Protein AF-A0A2I0X4T3-F1 (afdb_monomer)

Organism: NCBI:txid906689

Foldseek 3Di:
DLLVLLVVLVVVLVVDDFDDLLNAEEEAEAPPQCSVVVVVVSCVSAVLDDDAAQPHDDDDSPSSSHHYYYYPFFPCVVVVDDPPHHHYDYGDDDLVSSLVSVQVCLLVLLVVCVVPVPPPPDCVPPCVGPPNVPSNVVQNVQQVVLVVVCVVDVDDDPVPPPDPQPPNSGGHHSVNVCPDPSCVVRRVVSNVSRPD

Sequence (196 aa):
MVRKWAKSSAEKKKKADKLTLKDFLFFLHVPRIGGRTFYSCFLYANTDECPRSYDKLRFDPRETNCRLLATHDDYSLMSKLPKDKTSMITILRNPIDRVFSTYEFSVEVAARFLVHPNLTSAKQMSIHIWPWKYFVPWMREDLFARRDARKHTEVRSIKGKQNPYDMREFVMPLNTFVDDPMAHEIIHNGATFQVC

Solvent-accessible surface area (backbone atoms only — not comparable to full-atom values): 11380 Å² total; per-residue (Å²): 109,68,69,59,51,38,52,55,47,58,58,49,65,76,58,86,66,79,59,52,74,58,65,29,40,38,38,37,31,55,84,66,55,54,51,71,61,55,50,53,56,48,41,76,64,42,76,32,62,34,68,78,19,56,86,53,90,64,82,60,55,82,4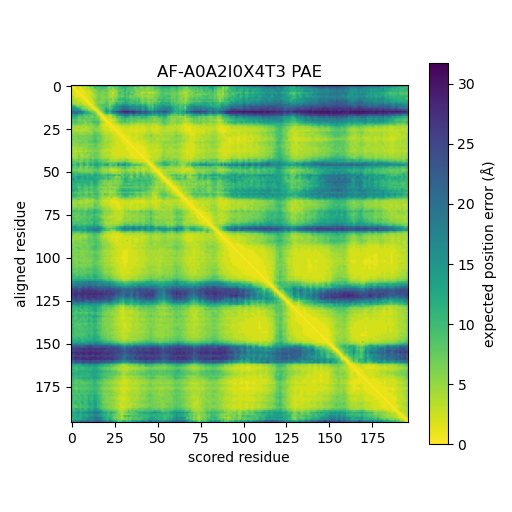8,87,58,47,33,41,38,47,29,52,59,40,48,61,58,58,78,78,44,70,90,87,53,57,44,73,47,68,67,83,60,63,67,66,62,32,50,54,51,44,51,53,47,29,51,56,62,21,51,50,42,77,80,39,77,80,67,70,85,87,47,66,72,63,44,75,24,81,68,35,53,57,46,32,59,53,44,29,52,53,35,50,53,29,52,56,54,47,75,79,40,91,73,75,73,73,83,82,73,84,53,88,55,65,37,69,71,63,39,82,24,48,67,63,49,60,73,30,68,69,35,42,60,59,52,61,52,42,53,48,37,67,82,83

Structure (mmCIF, N/CA/C/O backbone):
data_AF-A0A2I0X4T3-F1
#
_entry.id   AF-A0A2I0X4T3-F1
#
loop_
_atom_site.group_PDB
_atom_site.id
_atom_site.type_symbol
_atom_site.label_atom_id
_atom_site.label_alt_id
_atom_site.label_comp_id
_atom_site.label_asym_id
_atom_site.label_entity_id
_atom_site.label_seq_id
_atom_site.pdbx_PDB_ins_code
_atom_site.Cartn_x
_atom_site.Cartn_y
_atom_site.Cartn_z
_atom_site.occupancy
_atom_site.B_iso_or_equiv
_atom_site.auth_seq_id
_atom_site.auth_comp_id
_atom_site.auth_asym_id
_atom_site.auth_atom_id
_atom_site.pdbx_PDB_model_num
ATOM 1 N N . MET A 1 1 ? -21.862 -3.739 13.513 1.00 61.62 1 MET A N 1
ATOM 2 C CA . MET A 1 1 ? -20.741 -3.658 14.476 1.00 61.62 1 MET A CA 1
ATOM 3 C C . MET A 1 1 ? -20.383 -2.204 14.806 1.00 61.62 1 MET A C 1
ATOM 5 O O . MET A 1 1 ? -20.653 -1.790 15.924 1.00 61.62 1 MET A O 1
ATOM 9 N N . VAL A 1 2 ? -19.935 -1.394 13.836 1.00 68.25 2 VAL A N 1
ATOM 10 C CA . VAL A 1 2 ? -19.521 0.021 14.030 1.00 68.25 2 VAL A CA 1
ATOM 11 C C . VAL A 1 2 ? -20.578 0.900 14.709 1.00 68.25 2 VAL A C 1
ATOM 13 O O . VAL A 1 2 ? -20.280 1.550 15.699 1.00 68.25 2 VAL A O 1
ATOM 16 N N . ARG A 1 3 ? -21.842 0.871 14.255 1.00 74.75 3 ARG A N 1
ATOM 17 C CA . ARG A 1 3 ? -22.929 1.651 14.888 1.00 74.75 3 ARG A CA 1
ATOM 18 C C . ARG A 1 3 ? -23.195 1.259 16.348 1.00 74.75 3 ARG A C 1
ATOM 20 O O . ARG A 1 3 ? -23.579 2.110 17.139 1.00 74.75 3 ARG A O 1
ATOM 27 N N . LYS A 1 4 ? -23.007 -0.019 16.710 1.00 75.50 4 LYS A N 1
ATOM 28 C CA . LYS A 1 4 ? -23.156 -0.487 18.101 1.00 75.50 4 LYS A CA 1
ATOM 29 C C . LYS A 1 4 ? -21.994 0.018 18.965 1.00 75.50 4 LYS A C 1
ATOM 31 O O . LYS A 1 4 ? -22.243 0.518 20.055 1.00 75.50 4 LYS A O 1
ATOM 36 N N . TRP A 1 5 ? -20.761 -0.040 18.448 1.00 78.81 5 TRP A N 1
ATOM 37 C CA . TRP A 1 5 ? -19.590 0.559 19.101 1.00 78.81 5 TRP A CA 1
ATOM 38 C C . TRP A 1 5 ? -19.754 2.073 19.285 1.00 78.81 5 TRP A C 1
ATOM 40 O O . TRP A 1 5 ? -19.585 2.561 20.394 1.00 78.81 5 TRP A O 1
ATOM 50 N N . ALA A 1 6 ? -20.166 2.803 18.243 1.00 76.06 6 ALA A N 1
ATOM 51 C CA . ALA A 1 6 ? -20.356 4.253 18.300 1.00 76.06 6 ALA A CA 1
ATOM 52 C C . ALA A 1 6 ? -21.385 4.665 19.368 1.00 76.06 6 ALA A C 1
ATOM 54 O O . ALA A 1 6 ? -21.129 5.577 20.150 1.00 76.06 6 ALA A O 1
ATOM 55 N N . LYS A 1 7 ? -22.512 3.941 19.467 1.00 77.56 7 LYS A N 1
ATOM 56 C CA . LYS A 1 7 ? -23.516 4.155 20.524 1.00 77.56 7 LYS A CA 1
ATOM 57 C C . LYS A 1 7 ? -22.953 3.892 21.925 1.00 77.56 7 LYS A C 1
ATOM 59 O O . LYS A 1 7 ? -23.071 4.750 22.792 1.00 77.56 7 LYS A O 1
ATOM 64 N N . SER A 1 8 ? -22.284 2.754 22.127 1.00 75.25 8 SER A N 1
ATOM 65 C CA . SER A 1 8 ? -21.674 2.405 23.421 1.00 75.25 8 SER A CA 1
ATOM 66 C C . SER A 1 8 ? -20.574 3.394 23.833 1.00 75.25 8 SER A C 1
ATOM 68 O O . SER A 1 8 ? -20.488 3.792 24.993 1.00 75.25 8 SER A O 1
ATOM 70 N N . SER A 1 9 ? -19.770 3.852 22.872 1.00 70.94 9 SER A N 1
ATOM 71 C CA . SER A 1 9 ? -18.775 4.905 23.065 1.00 70.94 9 SER A CA 1
ATOM 72 C C . SER A 1 9 ? -19.444 6.209 23.519 1.00 70.94 9 SER A C 1
ATOM 74 O O . SER A 1 9 ? -19.081 6.766 24.561 1.00 70.94 9 SER A O 1
ATOM 76 N N . ALA A 1 10 ? -20.484 6.668 22.818 1.00 71.44 10 ALA A N 1
ATOM 77 C CA . ALA A 1 10 ? -21.220 7.880 23.184 1.00 71.44 10 ALA A CA 1
ATOM 78 C C . ALA A 1 10 ? -21.831 7.807 24.599 1.00 71.44 10 ALA A C 1
ATOM 80 O O . ALA A 1 10 ? -21.786 8.788 25.341 1.00 71.44 10 ALA A O 1
ATOM 81 N N . GLU A 1 11 ? -22.338 6.644 25.014 1.00 70.50 11 GLU A N 1
ATOM 82 C CA . GLU A 1 11 ? -22.861 6.417 26.369 1.00 70.50 11 GLU A CA 1
ATOM 83 C C . GLU A 1 11 ? -21.768 6.507 27.443 1.00 70.50 11 GLU A C 1
ATOM 85 O O . GLU A 1 11 ? -21.975 7.148 28.476 1.00 70.50 11 GLU A O 1
ATOM 90 N N . LYS A 1 12 ? -20.573 5.954 27.189 1.00 67.19 12 LYS A N 1
ATOM 91 C CA . LYS A 1 12 ? -19.424 6.067 28.105 1.00 67.19 12 LYS A CA 1
ATOM 92 C C . LYS A 1 12 ? -18.895 7.495 28.236 1.00 67.19 12 LYS A C 1
ATOM 94 O O . LYS A 1 12 ? -18.422 7.859 29.303 1.00 67.19 12 LYS A O 1
ATOM 99 N N . LYS A 1 13 ? -19.029 8.336 27.201 1.00 64.56 13 LYS A N 1
ATOM 100 C CA . LYS A 1 13 ? -18.650 9.767 27.250 1.00 64.56 13 LYS A CA 1
ATOM 101 C C . LYS A 1 13 ? -19.381 10.537 28.357 1.00 64.56 13 LYS A C 1
ATOM 103 O O . LYS A 1 13 ? -18.838 11.504 28.872 1.00 64.56 13 LYS A O 1
ATOM 108 N N . LYS A 1 14 ? -20.584 10.097 28.748 1.00 58.28 14 LYS A N 1
ATOM 109 C CA . LYS A 1 14 ? -21.380 10.730 29.813 1.00 58.28 14 LYS A CA 1
ATOM 110 C C . LYS A 1 14 ? -20.907 10.384 31.232 1.00 58.28 14 LYS A C 1
ATOM 112 O O . LYS A 1 14 ? -21.270 11.091 32.164 1.00 58.28 14 LYS A O 1
ATOM 117 N N . LYS A 1 15 ? -20.116 9.319 31.407 1.00 61.22 15 LYS A N 1
ATOM 118 C CA . LYS A 1 15 ? -19.515 8.908 32.685 1.00 61.22 15 LYS A CA 1
ATOM 119 C C . LYS A 1 15 ? -18.030 9.259 32.638 1.00 61.22 15 LYS A C 1
ATOM 121 O O . LYS A 1 15 ? -17.221 8.453 32.196 1.00 61.22 15 LYS A O 1
ATOM 126 N N . ALA A 1 16 ? -17.707 10.502 32.978 1.00 57.88 16 ALA A N 1
ATOM 127 C CA . ALA A 1 16 ? -16.358 11.041 32.885 1.00 57.88 16 ALA A CA 1
ATOM 128 C C . ALA A 1 16 ? -15.382 10.274 33.793 1.00 57.88 16 ALA A C 1
ATOM 130 O O . ALA A 1 16 ? -15.363 10.486 34.997 1.00 57.88 16 ALA A O 1
ATOM 131 N N . ASP A 1 17 ? -14.574 9.411 33.184 1.00 57.88 17 ASP A N 1
ATOM 132 C CA . ASP A 1 17 ? -13.306 8.930 33.719 1.00 57.88 17 ASP A CA 1
ATOM 133 C C . ASP A 1 17 ? -12.329 8.707 32.554 1.00 57.88 17 ASP A C 1
ATOM 135 O O . ASP A 1 17 ? -12.734 8.548 31.397 1.00 57.88 17 ASP A O 1
ATOM 139 N N . LYS A 1 18 ? -11.031 8.759 32.870 1.00 65.62 18 LYS A N 1
ATOM 140 C CA . LYS A 1 18 ? -9.881 8.551 31.971 1.00 65.62 18 LYS A CA 1
ATOM 141 C C . LYS A 1 18 ? -10.141 7.447 30.932 1.00 65.62 18 LYS A C 1
ATOM 143 O O . LYS A 1 18 ? -10.526 6.338 31.301 1.00 65.62 18 LYS A O 1
ATOM 148 N N . LEU A 1 19 ? -9.869 7.721 29.649 1.00 70.56 19 LEU A N 1
ATOM 149 C CA . LEU A 1 19 ? -10.039 6.713 28.601 1.00 70.56 19 LEU A CA 1
ATOM 150 C C . LEU A 1 19 ? -9.074 5.545 28.816 1.00 70.56 19 LEU A C 1
ATOM 152 O O . LEU A 1 19 ? -7.882 5.725 29.081 1.00 70.56 19 LEU A O 1
ATOM 156 N N . THR A 1 20 ? -9.591 4.333 28.658 1.00 72.94 20 THR A N 1
ATOM 157 C CA . THR A 1 20 ? -8.801 3.101 28.663 1.00 72.94 20 THR A CA 1
ATOM 158 C C . THR A 1 20 ? -8.710 2.540 27.248 1.00 72.94 20 THR A C 1
ATOM 160 O O . THR A 1 20 ? -9.558 2.830 26.410 1.00 72.94 20 THR A O 1
ATOM 163 N N . LEU A 1 21 ? -7.740 1.660 26.970 1.00 73.50 21 LEU A N 1
ATOM 164 C CA . LEU A 1 21 ? -7.604 0.987 25.661 1.00 73.50 21 LEU A CA 1
ATOM 165 C C . LEU A 1 21 ? -8.869 0.221 25.215 1.00 73.50 21 LEU A C 1
ATOM 167 O O . LEU A 1 21 ? -9.019 -0.114 24.042 1.00 73.50 21 LEU A O 1
ATOM 171 N N . LYS A 1 22 ? -9.791 -0.046 26.144 1.00 75.00 22 LYS A N 1
ATOM 172 C CA . LYS A 1 22 ? -11.073 -0.729 25.921 1.00 75.00 22 LYS A CA 1
ATOM 173 C C . LYS A 1 22 ? -12.137 0.189 25.311 1.00 75.00 22 LYS A C 1
ATOM 175 O O . LYS A 1 22 ? -13.191 -0.281 24.889 1.00 75.00 22 LYS A O 1
ATOM 180 N N . ASP A 1 23 ? -11.883 1.493 25.298 1.00 76.62 23 ASP A N 1
ATOM 181 C CA . ASP A 1 23 ? -12.789 2.512 24.767 1.00 76.62 23 ASP A CA 1
ATOM 182 C C . ASP A 1 23 ? -12.480 2.860 23.303 1.00 76.62 23 ASP A C 1
ATOM 184 O O . ASP A 1 23 ? -13.257 3.560 22.651 1.00 76.62 23 ASP A O 1
ATOM 188 N N . PHE A 1 24 ? -11.384 2.311 22.769 1.00 81.38 24 PHE A N 1
ATOM 189 C CA . PHE A 1 24 ? -10.894 2.563 21.421 1.00 81.38 24 PHE A CA 1
ATOM 190 C C . PHE A 1 24 ? -11.413 1.549 20.407 1.00 81.38 24 PHE A C 1
ATOM 192 O O . PHE A 1 24 ? -11.561 0.358 20.696 1.00 81.38 24 PHE A O 1
ATOM 199 N N . LEU A 1 25 ? -11.629 2.037 19.187 1.00 86.88 25 LEU A N 1
ATOM 200 C CA . LEU A 1 25 ? -11.679 1.225 17.981 1.00 86.88 25 LEU A CA 1
ATOM 201 C C . LEU A 1 25 ? -10.358 1.383 17.232 1.00 86.88 25 LEU A C 1
ATOM 203 O O . LEU A 1 25 ? -10.048 2.463 16.726 1.00 86.88 25 LEU A O 1
ATOM 207 N N . PHE A 1 26 ? -9.610 0.289 17.144 1.00 87.00 26 PHE A N 1
ATOM 208 C CA . PHE A 1 26 ? -8.398 0.193 16.342 1.00 87.00 26 PHE A CA 1
ATOM 209 C C . PHE A 1 26 ? -8.773 -0.227 14.924 1.00 87.00 26 PHE A C 1
ATOM 211 O O . PHE A 1 26 ? -9.216 -1.352 14.697 1.00 87.00 26 PHE A O 1
ATOM 218 N N . PHE A 1 27 ? -8.610 0.679 13.968 1.00 89.44 27 PHE A N 1
ATOM 219 C CA . PHE A 1 27 ? -8.725 0.389 12.549 1.00 89.44 27 PHE A CA 1
ATOM 220 C C . PHE A 1 27 ? -7.346 0.098 11.956 1.00 89.44 27 PHE A C 1
ATOM 222 O O . PHE A 1 27 ? -6.628 1.006 11.519 1.00 89.44 27 PHE A O 1
ATOM 229 N N . LEU A 1 28 ? -6.992 -1.185 11.949 1.00 88.12 28 LEU A N 1
ATOM 230 C CA . LEU A 1 28 ? -5.773 -1.671 11.315 1.00 88.12 28 LEU A CA 1
ATOM 231 C C . LEU A 1 28 ? -6.058 -1.862 9.833 1.00 88.12 28 LEU A C 1
AT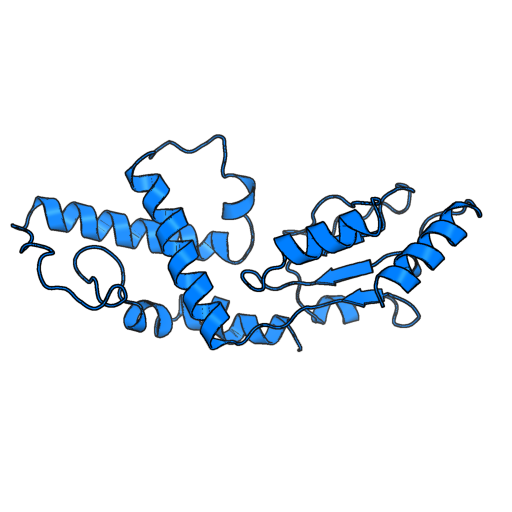OM 233 O O . LEU A 1 28 ? -7.014 -2.546 9.465 1.00 88.12 28 LEU A O 1
ATOM 237 N N . HIS A 1 29 ? -5.269 -1.238 8.969 1.00 86.81 29 HIS A N 1
ATOM 238 C CA . HIS A 1 29 ? -5.434 -1.441 7.540 1.00 86.81 29 HIS A CA 1
ATOM 239 C C . HIS A 1 29 ? -4.115 -1.425 6.796 1.00 86.81 29 HIS A C 1
ATOM 241 O O . HIS A 1 29 ? -3.360 -0.459 6.829 1.00 86.81 29 HIS A O 1
ATOM 247 N N . VAL A 1 30 ? -3.912 -2.463 5.996 1.00 87.00 30 VAL A N 1
ATOM 248 C CA . VAL A 1 30 ? -2.859 -2.463 4.990 1.00 87.00 30 VAL A CA 1
ATOM 249 C C . VAL A 1 30 ? -3.229 -1.468 3.881 1.00 87.00 30 VAL A C 1
ATOM 251 O O . VAL A 1 30 ? -4.403 -1.350 3.512 1.00 87.00 30 VAL A O 1
ATOM 254 N N . PRO A 1 31 ? -2.274 -0.717 3.316 1.00 88.19 31 PRO A N 1
ATOM 255 C CA . PRO A 1 31 ? -2.569 0.221 2.242 1.00 88.19 31 PRO A CA 1
ATOM 256 C C . PRO A 1 31 ? -3.223 -0.430 1.015 1.00 88.19 31 PRO A C 1
ATOM 258 O O . PRO A 1 31 ? -3.060 -1.611 0.728 1.00 88.19 31 PRO A O 1
ATOM 261 N N . ARG A 1 32 ? -3.976 0.387 0.266 1.00 90.56 32 ARG A N 1
ATOM 262 C CA . ARG A 1 32 ? -4.697 0.008 -0.974 1.00 90.56 32 ARG A CA 1
ATOM 263 C C . ARG A 1 32 ? -5.885 -0.945 -0.804 1.00 90.56 32 ARG A C 1
ATOM 265 O O . ARG A 1 32 ? -6.343 -1.538 -1.778 1.00 90.56 32 ARG A O 1
ATOM 272 N N . ILE A 1 33 ? -6.481 -0.987 0.383 1.00 90.25 33 ILE A N 1
ATOM 273 C CA . ILE A 1 33 ? -7.724 -1.741 0.643 1.00 90.25 33 ILE A CA 1
ATOM 274 C C . ILE A 1 33 ? -8.995 -0.873 0.696 1.00 90.25 33 ILE A C 1
ATOM 276 O O . ILE A 1 33 ? -10.046 -1.328 1.128 1.00 90.25 33 ILE A O 1
ATOM 280 N N . GLY A 1 34 ? -8.896 0.411 0.336 1.00 89.06 34 GLY A N 1
ATOM 281 C CA . GLY A 1 34 ? -9.979 1.379 0.558 1.00 89.06 34 GLY A CA 1
ATOM 282 C C . GLY A 1 34 ? -10.006 1.969 1.974 1.00 89.06 34 GLY A C 1
ATOM 283 O O . GLY A 1 34 ? -11.006 2.560 2.370 1.00 89.06 34 GLY A O 1
ATOM 284 N N . GLY A 1 35 ? -8.905 1.855 2.730 1.00 89.06 35 GLY A N 1
ATOM 285 C CA . GLY A 1 35 ? -8.833 2.286 4.130 1.00 89.06 35 GLY A CA 1
ATOM 286 C C . GLY A 1 35 ? -9.292 3.726 4.376 1.00 89.06 35 GLY A C 1
ATOM 287 O O . GLY A 1 35 ? -10.065 3.967 5.293 1.00 89.06 35 GLY A O 1
ATOM 288 N N . ARG A 1 36 ? -8.933 4.675 3.501 1.00 87.25 36 ARG A N 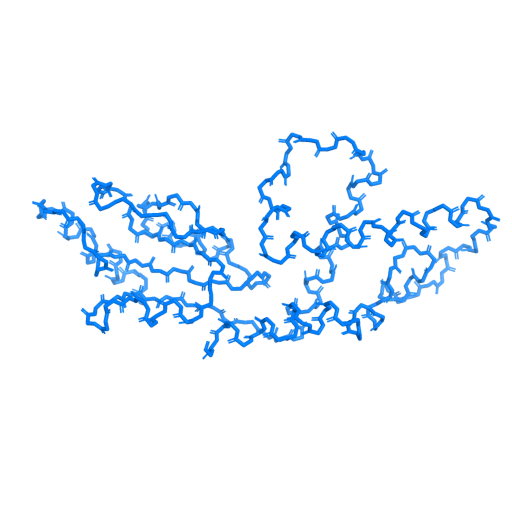1
ATOM 289 C CA . ARG A 1 36 ? -9.418 6.066 3.597 1.00 87.25 36 ARG A CA 1
ATOM 290 C C . ARG A 1 36 ? -10.944 6.175 3.518 1.00 87.25 36 ARG A C 1
ATOM 292 O O . ARG A 1 36 ? -11.527 6.905 4.306 1.00 87.25 36 ARG A O 1
ATOM 299 N N . THR A 1 37 ? -11.579 5.439 2.608 1.00 90.19 37 THR A N 1
ATOM 300 C CA . THR A 1 37 ? -13.038 5.448 2.437 1.00 90.19 37 THR A CA 1
ATOM 301 C C . THR A 1 37 ? -13.731 4.900 3.678 1.00 90.19 37 THR A C 1
ATOM 303 O O . THR A 1 37 ? -14.625 5.541 4.223 1.00 90.19 37 THR A O 1
ATOM 306 N N . PHE A 1 38 ? -13.279 3.748 4.176 1.00 89.69 38 PHE A N 1
ATOM 307 C CA . PHE A 1 38 ? -13.843 3.158 5.389 1.00 89.69 38 PHE A CA 1
ATOM 308 C C . PHE A 1 38 ? -13.603 4.016 6.626 1.00 89.69 38 PHE A C 1
ATOM 310 O O . PHE A 1 38 ? -14.508 4.170 7.443 1.00 89.69 38 PHE A O 1
ATOM 317 N N . TYR A 1 39 ? -12.427 4.633 6.729 1.00 88.75 39 TYR A N 1
ATOM 318 C CA . TYR A 1 39 ? -12.129 5.585 7.785 1.00 88.75 39 TYR A CA 1
ATOM 319 C C . TYR A 1 39 ? -13.113 6.759 7.781 1.00 88.75 39 TYR A C 1
ATOM 321 O O . TYR A 1 39 ? -13.700 7.063 8.815 1.00 88.75 39 TYR A O 1
ATOM 329 N N . SER A 1 40 ? -13.396 7.350 6.614 1.00 88.75 40 SER A N 1
ATOM 330 C CA . SER A 1 40 ? -14.433 8.380 6.479 1.00 88.75 40 SER A CA 1
ATOM 331 C C . SER A 1 40 ? -15.824 7.878 6.884 1.00 88.75 40 SER A C 1
ATOM 333 O O . SER A 1 40 ? -16.567 8.607 7.538 1.00 88.75 40 SER A O 1
ATOM 335 N N . CYS A 1 41 ? -16.185 6.630 6.568 1.00 88.50 41 CYS A N 1
ATOM 336 C CA . CYS A 1 41 ? -17.444 6.041 7.034 1.00 88.50 41 CYS A CA 1
ATOM 337 C C . CYS A 1 41 ? -17.491 5.869 8.561 1.00 88.50 41 CYS A C 1
ATOM 339 O O . CYS A 1 41 ? -18.553 6.041 9.163 1.00 88.50 41 CYS A O 1
ATOM 341 N N . PHE A 1 42 ? -16.369 5.532 9.201 1.00 87.31 42 PHE A N 1
ATOM 342 C CA . PHE A 1 42 ? -16.285 5.465 10.661 1.00 87.31 42 PHE A CA 1
ATOM 343 C C . PHE A 1 42 ? -16.423 6.850 11.284 1.00 87.31 42 PHE A C 1
ATOM 345 O O . PHE A 1 42 ? -17.186 6.987 12.237 1.00 87.31 42 PHE A O 1
ATOM 352 N N . LEU A 1 43 ? -15.786 7.867 10.696 1.00 84.81 43 LEU A N 1
ATOM 353 C CA . LEU A 1 43 ? -15.915 9.259 11.130 1.00 84.81 43 LEU A CA 1
ATOM 354 C C . LEU A 1 43 ? -17.346 9.792 11.003 1.00 84.81 43 LEU A C 1
ATOM 356 O O . LEU A 1 43 ? -17.826 10.506 11.878 1.00 84.81 43 LEU A O 1
ATOM 360 N N . TYR A 1 44 ? -18.068 9.386 9.957 1.00 83.31 44 TYR A N 1
ATOM 361 C CA . TYR A 1 44 ? -19.490 9.708 9.822 1.00 83.31 44 TYR A CA 1
ATOM 362 C C . TYR A 1 44 ? -20.342 9.088 10.943 1.00 83.31 44 TYR A C 1
ATOM 364 O O . TYR A 1 44 ? -21.350 9.656 11.355 1.00 83.31 44 TYR A O 1
ATOM 372 N N . ALA A 1 45 ? -19.951 7.915 11.449 1.00 80.19 45 ALA A N 1
ATOM 373 C CA . ALA A 1 45 ? -20.647 7.255 12.550 1.00 80.19 45 ALA A CA 1
ATOM 374 C C . ALA A 1 45 ? -20.210 7.758 13.940 1.00 80.19 45 ALA A C 1
ATOM 376 O O . ALA A 1 45 ? -20.979 7.615 14.892 1.00 80.19 45 ALA A O 1
ATOM 377 N N . ASN A 1 46 ? -18.991 8.288 14.073 1.00 74.00 46 ASN A N 1
ATOM 378 C CA . ASN A 1 46 ? -18.424 8.832 15.304 1.00 74.00 46 ASN A CA 1
ATOM 379 C C . ASN A 1 46 ? -17.295 9.828 14.980 1.00 74.00 46 ASN A C 1
ATOM 381 O O . ASN A 1 46 ? -16.324 9.454 14.333 1.00 74.00 46 ASN A O 1
ATOM 385 N N . THR A 1 47 ? -17.378 11.057 15.487 1.00 73.19 47 THR A N 1
ATOM 386 C CA . THR A 1 47 ? -16.425 12.141 15.199 1.00 73.19 47 THR A CA 1
ATOM 387 C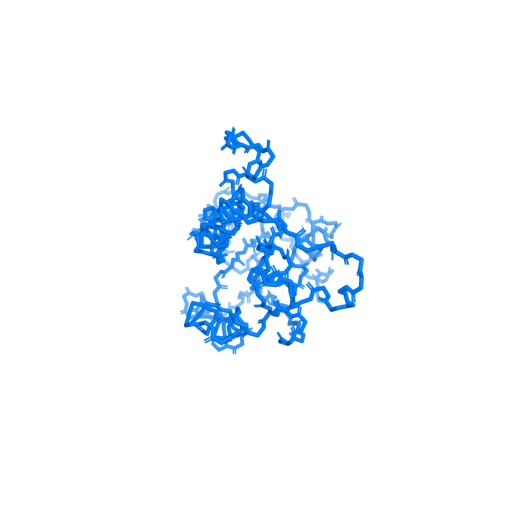 C . THR A 1 47 ? -15.159 12.138 16.064 1.00 73.19 47 THR A C 1
ATOM 389 O O . THR A 1 47 ? -14.332 13.029 15.902 1.00 73.19 47 THR A O 1
ATOM 392 N N . ASP A 1 48 ? -14.999 11.192 16.996 1.00 80.81 48 ASP A N 1
ATOM 393 C CA . ASP A 1 48 ? -13.857 11.135 17.925 1.00 80.81 48 ASP A CA 1
ATOM 394 C C . ASP A 1 48 ? -12.556 10.620 17.231 1.00 80.81 48 ASP A C 1
ATOM 396 O O . ASP A 1 48 ? -12.053 9.529 17.540 1.00 80.81 48 ASP A O 1
ATOM 400 N N . GLU A 1 49 ? -12.033 11.380 16.255 1.00 83.75 49 GLU A N 1
ATOM 401 C CA . GLU A 1 49 ? -10.782 11.117 15.513 1.00 83.75 49 GLU A CA 1
ATOM 402 C C . GLU A 1 49 ? -9.549 11.262 16.414 1.00 83.75 49 GLU A C 1
ATOM 404 O O . GLU A 1 49 ? -9.291 12.323 16.978 1.00 83.75 49 GLU A O 1
ATOM 409 N N . CYS A 1 50 ? -8.742 10.203 16.498 1.00 83.06 50 CYS A N 1
ATOM 410 C CA . CYS A 1 50 ? -7.396 10.292 17.054 1.00 83.06 50 CYS A CA 1
ATOM 411 C C . CYS A 1 50 ? -6.381 10.768 16.009 1.00 83.06 50 CYS A C 1
ATOM 413 O O . CYS A 1 50 ? -6.548 10.483 14.816 1.00 83.06 50 CYS A O 1
ATOM 415 N N . PRO A 1 51 ? -5.258 11.375 16.437 1.00 79.88 51 PRO A N 1
ATOM 416 C CA . PRO A 1 51 ? -4.127 11.635 15.558 1.00 79.88 51 PRO A CA 1
ATOM 417 C C . PRO A 1 51 ? -3.708 10.376 14.790 1.00 79.88 51 PRO A C 1
ATOM 419 O O . PRO A 1 51 ? -3.516 9.294 15.357 1.00 79.88 51 PRO A O 1
ATOM 422 N N . ARG A 1 52 ? -3.556 10.514 13.470 1.00 73.06 52 ARG A N 1
ATOM 423 C CA . ARG A 1 52 ? -3.180 9.388 12.610 1.00 73.06 52 ARG A CA 1
ATOM 424 C C . ARG A 1 52 ? -1.815 8.846 13.017 1.00 73.06 52 ARG A C 1
ATOM 426 O O . ARG A 1 52 ? -0.865 9.604 13.197 1.00 73.06 52 ARG A O 1
ATOM 433 N N . SER A 1 53 ? -1.741 7.526 13.121 1.00 69.12 53 SER A N 1
ATOM 434 C CA . SER A 1 53 ? -0.611 6.799 13.698 1.00 69.12 53 SER A CA 1
ATOM 435 C C . SER A 1 53 ? -0.023 5.824 12.681 1.00 69.12 53 SER A C 1
ATOM 437 O O . SER A 1 53 ? 0.140 4.648 12.958 1.00 69.12 53 SER A O 1
ATOM 439 N N . TYR A 1 54 ? 0.229 6.294 11.458 1.00 68.12 54 TYR A N 1
ATOM 440 C CA . TYR A 1 54 ? 0.708 5.441 10.362 1.00 68.12 54 TYR A CA 1
ATOM 441 C C . TYR A 1 54 ? 2.184 5.027 10.481 1.00 68.12 54 TYR A C 1
ATOM 443 O O . TYR A 1 54 ? 2.644 4.191 9.707 1.00 68.12 54 TYR A O 1
ATOM 451 N N . ASP A 1 55 ? 2.925 5.662 11.387 1.00 64.75 55 ASP A N 1
ATOM 452 C CA . ASP A 1 55 ? 4.343 5.434 11.666 1.00 64.75 55 ASP A CA 1
ATOM 453 C C . ASP A 1 55 ? 4.575 4.840 13.063 1.00 64.75 55 ASP A C 1
ATOM 455 O O . ASP A 1 55 ? 5.405 3.949 13.230 1.00 64.75 55 ASP A O 1
ATOM 459 N N . LYS A 1 56 ? 3.872 5.359 14.074 1.00 68.19 56 LYS A N 1
ATOM 460 C CA . LYS A 1 56 ? 3.919 4.915 15.469 1.00 68.19 56 LYS A CA 1
ATOM 461 C C . LYS A 1 56 ? 2.555 5.119 16.105 1.00 68.19 56 LYS A C 1
ATOM 463 O O . LYS A 1 56 ? 1.904 6.124 15.831 1.00 68.19 56 LYS A O 1
ATOM 468 N N . LEU A 1 57 ? 2.177 4.224 17.017 1.00 70.12 57 LEU A N 1
ATOM 469 C CA . LEU A 1 57 ? 0.976 4.369 17.835 1.00 70.12 57 LEU A CA 1
ATOM 470 C C . LEU A 1 57 ? 1.072 5.624 18.719 1.00 70.12 57 LEU A C 1
ATOM 472 O O . LEU A 1 57 ? 1.863 5.666 19.662 1.00 70.12 57 LEU A O 1
ATOM 476 N N . ARG A 1 58 ? 0.267 6.645 18.417 1.00 71.50 58 ARG A N 1
ATOM 477 C CA . ARG A 1 58 ? 0.137 7.875 19.208 1.00 71.50 58 ARG A CA 1
ATOM 478 C C . ARG A 1 58 ? -1.185 7.814 19.963 1.00 71.50 58 ARG A C 1
ATOM 480 O O . ARG A 1 58 ? -2.251 7.849 19.356 1.00 71.50 58 ARG A O 1
ATOM 487 N N . PHE A 1 59 ? -1.106 7.687 21.282 1.00 72.00 59 PHE A N 1
ATOM 488 C CA . PHE A 1 59 ? -2.267 7.611 22.164 1.00 72.00 59 PHE A CA 1
ATOM 489 C C . PHE A 1 59 ? -2.008 8.437 23.423 1.00 72.00 59 PHE A C 1
ATOM 491 O O . PHE A 1 59 ? -1.048 8.168 24.147 1.00 72.00 59 PHE A O 1
ATOM 498 N N . ASP A 1 60 ? -2.879 9.412 23.687 1.00 72.75 60 ASP A N 1
ATOM 499 C CA . ASP A 1 60 ? -2.940 10.116 24.966 1.00 72.75 60 ASP A CA 1
ATOM 500 C C . ASP A 1 60 ? -4.248 9.745 25.698 1.00 72.75 60 ASP A C 1
ATOM 502 O O . ASP A 1 60 ? -5.332 10.146 25.271 1.00 72.75 60 ASP A O 1
ATOM 506 N N . PRO A 1 61 ? -4.182 9.005 26.825 1.00 68.81 61 PRO A N 1
ATOM 507 C CA . PRO A 1 61 ? -5.352 8.669 27.641 1.00 68.81 61 PRO A CA 1
ATOM 508 C C . PRO A 1 61 ? -6.128 9.880 28.180 1.00 68.81 61 PRO A C 1
ATOM 510 O O . PRO A 1 61 ? -7.235 9.713 28.701 1.00 68.81 61 PRO A O 1
ATOM 513 N N . ARG A 1 62 ? -5.530 11.077 28.146 1.00 72.25 62 ARG A N 1
ATOM 514 C CA . ARG A 1 62 ? -6.135 12.331 28.608 1.00 72.25 62 ARG A CA 1
ATOM 515 C C . ARG A 1 62 ? -7.003 12.990 27.534 1.00 72.25 62 ARG A C 1
ATOM 517 O O . ARG A 1 62 ? -7.852 13.810 27.879 1.00 72.25 62 ARG A O 1
ATOM 524 N N . GLU A 1 63 ? -6.847 12.620 26.264 1.00 76.00 63 GLU A N 1
ATOM 525 C CA . GLU A 1 63 ? -7.657 13.152 25.166 1.00 76.00 63 GLU A CA 1
ATOM 526 C C . GLU A 1 63 ? -9.032 12.476 25.113 1.00 76.00 63 GLU A C 1
ATOM 528 O O . GLU A 1 63 ? -9.237 11.449 24.474 1.00 76.00 63 GLU A O 1
ATOM 533 N N . THR A 1 64 ? -10.028 13.078 25.762 1.00 71.75 64 THR A N 1
ATOM 534 C CA . THR A 1 64 ? -11.379 12.502 25.899 1.00 71.75 64 THR A CA 1
ATOM 535 C C . THR A 1 64 ? -12.190 12.421 24.596 1.00 71.75 64 THR A C 1
ATOM 537 O O . THR A 1 64 ? -13.198 11.709 24.558 1.00 71.75 64 THR A O 1
ATOM 540 N N . ASN A 1 65 ? -11.747 13.103 23.532 1.00 76.19 65 ASN A N 1
ATOM 541 C CA . ASN A 1 65 ? -12.360 13.116 22.195 1.00 76.19 65 ASN A CA 1
ATOM 542 C C . ASN A 1 65 ? -11.591 12.272 21.158 1.00 76.19 65 ASN A C 1
ATOM 544 O O . ASN A 1 65 ? -11.822 12.422 19.963 1.00 76.19 65 ASN A O 1
ATOM 548 N N . CYS A 1 66 ? -10.687 11.390 21.586 1.00 81.06 66 CYS A N 1
ATOM 549 C CA . CYS A 1 66 ? -9.945 10.490 20.703 1.00 81.06 66 CYS A CA 1
ATOM 550 C C . CYS A 1 66 ? -10.325 9.045 21.035 1.00 81.06 66 CYS A C 1
ATOM 552 O O . CYS A 1 66 ? -10.041 8.556 22.126 1.00 81.06 66 CYS A O 1
ATOM 554 N N . ARG A 1 67 ? -11.024 8.364 20.114 1.00 82.62 67 ARG A N 1
ATOM 555 C CA . ARG A 1 67 ? -11.456 6.959 20.291 1.00 82.62 67 ARG A CA 1
ATOM 556 C C . ARG A 1 67 ? -11.363 6.107 19.032 1.00 82.62 67 ARG A C 1
ATOM 558 O O . ARG A 1 67 ? -11.399 4.882 19.130 1.00 82.62 67 ARG A O 1
ATOM 565 N N . LEU A 1 68 ? -11.255 6.717 17.855 1.00 87.69 68 LEU A N 1
ATOM 566 C CA . LEU A 1 68 ? -10.997 6.021 16.600 1.00 87.69 68 LEU A CA 1
ATOM 567 C C . LEU A 1 68 ? -9.533 6.202 16.204 1.00 87.69 68 LEU A C 1
ATOM 569 O O . LEU A 1 68 ? -9.136 7.280 15.757 1.00 87.69 68 LEU A O 1
ATOM 573 N N . LEU A 1 69 ? -8.754 5.129 16.300 1.00 87.06 69 LEU A N 1
ATOM 574 C CA . LEU A 1 69 ? -7.357 5.124 15.892 1.00 87.06 69 LEU A CA 1
ATOM 575 C C . LEU A 1 69 ? -7.187 4.326 14.599 1.00 87.06 69 LEU A C 1
ATOM 577 O O . LEU A 1 69 ? -7.527 3.149 14.551 1.00 87.06 69 LEU A O 1
ATOM 581 N N . ALA A 1 70 ? -6.626 4.955 13.567 1.00 87.75 70 ALA A N 1
ATOM 582 C CA . ALA A 1 70 ? -6.266 4.287 12.322 1.00 87.75 70 ALA A CA 1
ATOM 583 C C . ALA A 1 70 ? -4.745 4.186 12.163 1.00 87.75 70 ALA A C 1
ATOM 585 O O . ALA A 1 70 ? -4.028 5.179 12.322 1.00 87.75 70 ALA A O 1
ATOM 586 N N . THR A 1 71 ? -4.276 2.991 11.811 1.00 84.81 71 THR A N 1
ATOM 587 C CA . THR A 1 71 ? -2.856 2.684 11.602 1.00 84.81 71 THR A CA 1
ATOM 588 C C . THR A 1 71 ? -2.666 1.685 10.452 1.00 84.81 71 THR A C 1
ATOM 590 O O . THR A 1 71 ? -3.609 0.994 10.057 1.00 84.81 71 THR A O 1
ATOM 593 N N . HIS A 1 72 ? -1.448 1.651 9.905 1.00 83.69 72 HIS A N 1
ATOM 594 C CA . HIS A 1 72 ? -0.973 0.615 8.985 1.00 83.69 72 HIS A CA 1
ATOM 595 C C . HIS A 1 72 ? -0.204 -0.511 9.700 1.00 83.69 72 HIS A C 1
ATOM 597 O O . HIS A 1 72 ? 0.375 -1.354 9.020 1.00 83.69 72 HIS A O 1
ATOM 603 N N . ASP A 1 73 ? -0.178 -0.518 11.039 1.00 80.94 73 ASP A N 1
ATOM 604 C CA . ASP A 1 73 ? 0.351 -1.638 11.820 1.00 80.94 73 ASP A CA 1
ATOM 605 C C . ASP A 1 73 ? -0.398 -2.937 11.487 1.00 80.94 73 ASP A C 1
ATOM 607 O O . ASP A 1 73 ? -1.592 -2.934 11.164 1.00 80.94 73 ASP A O 1
ATOM 611 N N . ASP A 1 74 ? 0.324 -4.046 11.593 1.00 77.69 74 ASP A N 1
ATOM 612 C CA . ASP A 1 74 ? -0.198 -5.383 11.360 1.00 77.69 74 ASP A CA 1
ATOM 613 C C . ASP A 1 74 ? -0.971 -5.944 12.566 1.00 77.69 74 ASP A C 1
ATOM 615 O O . ASP A 1 74 ? -1.085 -5.331 13.637 1.00 77.69 74 ASP A O 1
ATOM 619 N N . TYR A 1 75 ? -1.515 -7.148 12.391 1.00 79.62 75 TYR A N 1
ATOM 620 C CA . TYR A 1 75 ? -2.267 -7.833 13.435 1.00 79.62 75 TYR A CA 1
ATOM 621 C C . TYR A 1 75 ? -1.421 -8.175 14.676 1.00 79.62 75 TYR A C 1
ATOM 623 O O . TYR A 1 75 ? -1.982 -8.320 15.766 1.00 79.62 75 TYR A O 1
ATOM 631 N N . SER A 1 76 ? -0.083 -8.195 14.589 1.00 78.81 76 SER A N 1
ATOM 632 C CA . SER A 1 76 ? 0.796 -8.403 15.750 1.00 78.81 76 SER A CA 1
ATOM 633 C C . SER A 1 76 ? 0.627 -7.317 16.814 1.00 78.81 76 SER A C 1
ATOM 635 O O . SER A 1 76 ? 0.899 -7.571 17.993 1.00 78.81 76 SER A O 1
ATOM 637 N N . LEU A 1 77 ? 0.091 -6.139 16.461 1.00 79.94 77 LEU A N 1
ATOM 638 C CA . LEU A 1 77 ? -0.300 -5.117 17.433 1.00 79.94 77 LEU A CA 1
ATOM 639 C C . LEU A 1 77 ? -1.271 -5.671 18.487 1.00 79.94 77 LEU A C 1
ATOM 641 O O . LEU A 1 77 ? -1.205 -5.258 19.644 1.00 79.94 77 LEU A O 1
ATOM 645 N N . MET A 1 78 ? -2.109 -6.654 18.139 1.00 78.75 78 MET A N 1
ATOM 646 C CA . MET A 1 78 ? -3.007 -7.321 19.089 1.00 78.75 78 MET A CA 1
ATOM 647 C C . MET A 1 78 ? -2.263 -7.978 20.251 1.00 78.75 78 MET A C 1
ATOM 649 O O . MET A 1 78 ? -2.781 -7.987 21.364 1.00 78.75 78 MET A O 1
ATOM 653 N N . SER A 1 79 ? -1.037 -8.469 20.043 1.00 81.06 79 SER A N 1
ATOM 654 C CA . SER A 1 79 ? -0.222 -9.050 21.123 1.00 81.06 79 SER A CA 1
ATOM 655 C C . SER A 1 79 ? 0.167 -8.031 22.200 1.00 81.06 79 SER A C 1
ATOM 657 O O . SER A 1 79 ? 0.409 -8.405 23.346 1.00 81.06 79 SER A O 1
ATOM 659 N N . LYS A 1 80 ? 0.201 -6.741 21.840 1.00 79.25 80 LYS A N 1
ATOM 660 C CA . LYS A 1 80 ? 0.567 -5.626 22.723 1.00 79.25 80 LYS A CA 1
ATOM 661 C C . LYS A 1 80 ? -0.647 -4.995 23.407 1.00 79.25 80 LYS A C 1
ATOM 663 O O . LYS A 1 80 ? -0.473 -4.164 24.296 1.00 79.25 80 LYS A O 1
ATOM 668 N N . LEU A 1 81 ? -1.862 -5.355 22.991 1.00 78.44 81 LEU A N 1
ATOM 669 C CA . LEU A 1 81 ? -3.097 -4.820 23.553 1.00 78.44 81 LEU A CA 1
ATOM 670 C C . LEU A 1 81 ? -3.671 -5.765 24.623 1.00 78.44 81 LEU A C 1
ATOM 672 O O . LEU A 1 81 ? -3.493 -6.983 24.542 1.00 78.44 81 LEU A O 1
ATOM 676 N N . PRO A 1 82 ? -4.375 -5.232 25.640 1.00 76.31 82 PRO A N 1
ATOM 677 C CA . PRO A 1 82 ? -5.065 -6.059 26.622 1.00 76.31 82 PRO A CA 1
ATOM 678 C C . PRO A 1 82 ? -6.056 -7.009 25.937 1.00 76.31 82 PRO A C 1
ATOM 680 O O . PRO A 1 82 ? -6.933 -6.574 25.188 1.00 76.31 82 PRO A O 1
ATOM 683 N N . LYS A 1 83 ? -5.940 -8.313 26.215 1.00 70.12 83 LYS A N 1
ATOM 684 C CA . LYS A 1 83 ? -6.768 -9.368 25.595 1.00 70.12 83 LYS A CA 1
ATOM 685 C C . LYS A 1 83 ? -8.261 -9.225 25.917 1.00 70.12 83 LYS A C 1
ATOM 687 O O . LYS A 1 83 ? -9.121 -9.776 25.238 1.00 70.12 83 LYS A O 1
ATOM 692 N N . ASP A 1 84 ? -8.582 -8.478 26.961 1.00 64.56 84 ASP A N 1
ATOM 693 C CA . ASP A 1 84 ? -9.889 -8.362 27.580 1.00 64.56 84 ASP A CA 1
ATOM 694 C C . ASP A 1 84 ? -10.549 -7.004 27.290 1.00 64.56 84 ASP A C 1
ATOM 696 O O . ASP A 1 84 ? -10.752 -6.208 28.213 1.00 64.56 84 ASP A O 1
ATOM 700 N N . LYS A 1 85 ? -10.990 -6.806 26.030 1.00 65.88 85 LYS A N 1
ATOM 701 C CA . LYS A 1 85 ? -11.986 -5.801 25.549 1.00 65.88 85 LYS A CA 1
ATOM 702 C C . LYS A 1 85 ? -11.483 -4.722 24.570 1.00 65.88 85 LYS A C 1
ATOM 704 O O . LYS A 1 85 ? -12.141 -3.691 24.436 1.00 65.88 85 LYS A O 1
ATOM 709 N N . THR A 1 86 ? -10.385 -4.925 23.847 1.00 76.06 86 THR A N 1
ATOM 710 C CA . THR A 1 86 ? -10.041 -4.018 22.738 1.00 76.06 86 THR A CA 1
ATOM 711 C C . THR A 1 86 ? -10.870 -4.331 21.489 1.00 76.06 86 THR A C 1
ATOM 713 O O . THR A 1 86 ? -10.941 -5.477 21.054 1.00 76.06 86 THR A O 1
ATOM 716 N N . SER A 1 87 ? -11.515 -3.310 20.912 1.00 84.56 87 SER A N 1
ATOM 717 C CA . SER A 1 87 ? -12.232 -3.446 19.640 1.00 84.56 87 SER A CA 1
ATOM 718 C C . SER A 1 87 ? -11.283 -3.160 18.486 1.00 84.56 87 SER A C 1
ATOM 720 O O . SER A 1 87 ? -10.710 -2.075 18.404 1.00 84.56 87 SER A O 1
ATOM 722 N N . MET A 1 88 ? -11.148 -4.116 17.576 1.00 85.06 88 MET A N 1
ATOM 723 C CA . MET A 1 88 ? -10.324 -3.979 16.383 1.00 85.06 88 MET A CA 1
ATOM 724 C C . MET A 1 88 ? -11.157 -4.302 15.146 1.00 85.06 88 MET A C 1
ATOM 726 O O . MET A 1 88 ? -11.987 -5.212 15.150 1.00 85.06 88 MET A O 1
ATOM 730 N N . ILE A 1 89 ? -10.935 -3.538 14.086 1.00 87.94 89 ILE A N 1
ATOM 731 C CA . ILE A 1 89 ? -11.465 -3.808 12.761 1.00 87.94 89 ILE A CA 1
ATOM 732 C C . ILE A 1 89 ? -10.319 -3.765 11.757 1.00 87.94 89 ILE A C 1
ATOM 734 O O . ILE A 1 89 ? -9.492 -2.856 11.777 1.00 87.94 89 ILE A O 1
ATOM 738 N N . THR A 1 90 ? -10.290 -4.761 10.882 1.00 87.81 90 THR A N 1
ATOM 739 C CA . THR A 1 90 ? -9.448 -4.797 9.689 1.00 87.81 90 THR A CA 1
ATOM 740 C C . THR A 1 90 ? -10.337 -5.054 8.487 1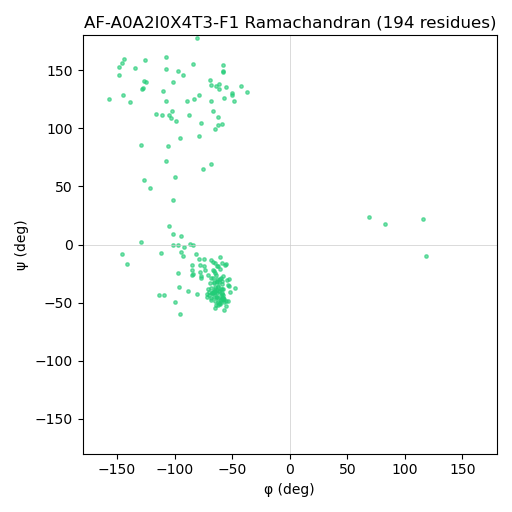.00 87.81 90 THR A C 1
ATOM 742 O O . THR A 1 90 ? -11.471 -5.526 8.620 1.00 87.81 90 THR A O 1
ATOM 745 N N . ILE A 1 91 ? -9.847 -4.693 7.312 1.00 87.38 91 ILE A N 1
ATOM 746 C CA . ILE A 1 91 ? -10.557 -4.885 6.056 1.00 87.38 91 ILE A CA 1
ATOM 747 C C . ILE A 1 91 ? -9.648 -5.678 5.134 1.00 87.38 91 ILE A C 1
ATOM 749 O O . ILE A 1 91 ? -8.431 -5.490 5.094 1.00 87.38 91 ILE A O 1
ATOM 753 N N . LEU A 1 92 ? -10.258 -6.601 4.405 1.00 88.25 92 LEU A N 1
ATOM 754 C CA . LEU A 1 92 ? -9.572 -7.427 3.431 1.00 88.25 92 LEU A CA 1
ATOM 755 C C . LEU A 1 92 ? -9.964 -6.982 2.029 1.00 88.25 92 LEU A C 1
ATOM 757 O O . LEU A 1 92 ? -11.059 -6.470 1.793 1.00 88.25 92 LEU A O 1
ATOM 761 N N . ARG A 1 93 ? -9.043 -7.184 1.097 1.00 89.00 93 ARG A N 1
ATOM 762 C CA . ARG A 1 93 ? -9.255 -6.988 -0.333 1.00 89.00 93 ARG A CA 1
ATOM 763 C C . ARG A 1 93 ? -8.670 -8.196 -1.046 1.00 89.00 93 ARG A C 1
ATOM 765 O O . ARG A 1 93 ? -7.722 -8.788 -0.533 1.00 89.00 93 ARG A O 1
ATOM 772 N N . ASN A 1 94 ? -9.213 -8.536 -2.213 1.00 90.94 94 ASN A N 1
ATOM 773 C CA . ASN A 1 94 ? -8.594 -9.528 -3.082 1.00 90.94 94 ASN A CA 1
ATOM 774 C C . ASN A 1 94 ? -7.095 -9.182 -3.271 1.00 90.94 94 ASN A C 1
ATOM 776 O O . ASN A 1 94 ? -6.777 -8.023 -3.571 1.00 90.94 94 ASN A O 1
ATOM 780 N N . PRO A 1 95 ? -6.175 -10.140 -3.050 1.00 88.69 95 PRO A N 1
ATOM 781 C CA . PRO A 1 95 ? -4.741 -9.869 -3.085 1.00 88.69 95 PRO A CA 1
ATOM 782 C C . PRO A 1 95 ? -4.270 -9.393 -4.464 1.00 88.69 95 PRO A C 1
ATOM 784 O O . PRO A 1 95 ? -3.441 -8.489 -4.534 1.00 88.69 95 PRO A O 1
ATOM 787 N N . ILE A 1 96 ? -4.856 -9.915 -5.547 1.00 91.88 96 ILE A N 1
ATOM 788 C CA . ILE A 1 96 ? -4.545 -9.510 -6.922 1.00 91.88 96 ILE A CA 1
ATOM 789 C C . ILE A 1 96 ? -4.938 -8.043 -7.121 1.00 91.88 96 ILE A C 1
ATOM 791 O O . ILE A 1 96 ? -4.095 -7.220 -7.476 1.00 91.88 96 ILE A O 1
ATOM 795 N N . ASP A 1 97 ? -6.172 -7.667 -6.779 1.00 93.44 97 ASP A N 1
ATOM 796 C CA . ASP A 1 97 ? -6.633 -6.276 -6.898 1.00 93.44 97 ASP A CA 1
ATOM 797 C C . ASP A 1 97 ? -5.782 -5.301 -6.074 1.00 93.44 97 ASP A C 1
ATOM 799 O O . ASP A 1 97 ? -5.590 -4.141 -6.456 1.00 93.44 97 ASP A O 1
ATOM 803 N N . ARG A 1 98 ? -5.280 -5.747 -4.914 1.00 91.94 98 ARG A N 1
ATOM 804 C CA . ARG A 1 98 ? -4.387 -4.939 -4.079 1.00 91.94 98 ARG A CA 1
ATOM 805 C C . ARG A 1 98 ? -3.051 -4.700 -4.777 1.00 91.94 98 ARG A C 1
ATOM 807 O O . ARG A 1 98 ? -2.568 -3.568 -4.732 1.00 91.94 98 ARG A O 1
ATOM 814 N N . VAL A 1 99 ? -2.480 -5.711 -5.433 1.00 92.62 99 VAL A N 1
ATOM 815 C CA . VAL A 1 99 ? -1.233 -5.594 -6.209 1.00 92.62 99 VAL A CA 1
ATOM 816 C C . VAL A 1 99 ? -1.409 -4.609 -7.364 1.00 92.62 99 VAL A C 1
ATOM 818 O O . VAL A 1 99 ? -0.668 -3.628 -7.422 1.00 92.62 99 VAL A O 1
ATOM 821 N N . PHE A 1 100 ? -2.440 -4.774 -8.202 1.00 94.62 100 PHE A N 1
ATOM 822 C CA . PHE A 1 100 ? -2.739 -3.839 -9.301 1.00 94.62 100 PHE A CA 1
ATOM 823 C C . PHE A 1 100 ? -2.907 -2.406 -8.792 1.00 94.62 100 PHE A C 1
ATOM 825 O O . PHE A 1 100 ? -2.248 -1.478 -9.260 1.00 94.62 100 PHE A O 1
ATOM 832 N N . SER A 1 101 ? -3.710 -2.226 -7.742 1.00 94.06 101 SER A N 1
ATOM 833 C CA . SER A 1 101 ? -3.948 -0.905 -7.163 1.00 94.06 101 SER A CA 1
ATOM 834 C C . SER A 1 101 ? -2.699 -0.286 -6.522 1.00 94.06 101 SER A C 1
ATOM 836 O O . SER A 1 101 ? -2.646 0.934 -6.342 1.00 94.06 101 SER A O 1
ATOM 838 N N . THR A 1 102 ? -1.723 -1.104 -6.125 1.00 92.94 102 THR A N 1
ATOM 839 C CA . THR A 1 102 ? -0.429 -0.663 -5.584 1.00 92.94 102 THR A CA 1
ATOM 840 C C . THR A 1 102 ? 0.526 -0.253 -6.695 1.00 92.94 102 THR A C 1
ATOM 842 O O . THR A 1 102 ? 1.167 0.794 -6.575 1.00 92.94 102 THR A O 1
ATOM 845 N N . TYR A 1 103 ? 0.579 -1.028 -7.777 1.00 94.25 103 TYR A N 1
ATOM 846 C CA . TYR A 1 103 ? 1.329 -0.693 -8.983 1.00 94.25 103 TYR A CA 1
ATOM 847 C C . TYR A 1 103 ? 0.865 0.652 -9.552 1.00 94.25 103 TYR A C 1
ATOM 849 O O . TYR A 1 103 ? 1.645 1.601 -9.614 1.00 94.25 103 TYR A O 1
ATOM 857 N N . GLU A 1 104 ? -0.431 0.782 -9.846 1.00 94.50 104 GLU A N 1
ATOM 858 C CA . GLU A 1 104 ? -1.015 1.995 -10.432 1.00 94.50 104 GLU A CA 1
ATOM 859 C C . GLU A 1 104 ? -0.778 3.227 -9.555 1.00 94.50 104 GLU A C 1
ATOM 861 O O . GLU A 1 104 ? -0.382 4.281 -10.047 1.00 94.50 104 GLU A O 1
ATOM 866 N N . PHE A 1 105 ? -0.950 3.087 -8.237 1.00 92.44 105 PHE A N 1
ATOM 867 C CA . PHE A 1 105 ? -0.698 4.181 -7.303 1.00 92.44 105 PHE A CA 1
ATOM 868 C C . PHE A 1 105 ? 0.776 4.586 -7.267 1.00 92.44 105 PHE A C 1
ATOM 870 O O . PHE A 1 105 ? 1.077 5.778 -7.227 1.00 92.44 105 PHE A O 1
ATOM 877 N N . SER A 1 106 ? 1.697 3.620 -7.278 1.00 91.06 106 SER A N 1
ATOM 878 C CA . SER A 1 106 ? 3.138 3.896 -7.288 1.00 91.06 106 SER A CA 1
ATOM 879 C C . SER A 1 106 ? 3.535 4.653 -8.551 1.00 91.06 106 SER A C 1
ATOM 881 O O . SER A 1 106 ? 4.209 5.680 -8.454 1.00 91.06 106 SER A O 1
ATOM 883 N N . VAL A 1 107 ? 3.047 4.207 -9.713 1.00 92.12 107 VAL A N 1
ATOM 884 C CA . VAL A 1 107 ? 3.261 4.870 -11.007 1.00 92.12 107 VAL A CA 1
ATOM 885 C C . VAL A 1 107 ? 2.688 6.283 -10.993 1.00 92.12 107 VAL A C 1
ATOM 887 O O . VAL A 1 107 ? 3.407 7.238 -11.283 1.00 92.12 107 VAL A O 1
ATOM 890 N N . GLU A 1 108 ? 1.425 6.448 -10.597 1.00 91.50 108 GLU A N 1
ATOM 891 C CA . GLU A 1 108 ? 0.756 7.750 -10.534 1.00 91.50 108 GLU A CA 1
ATOM 892 C C . GLU A 1 108 ? 1.518 8.718 -9.620 1.00 91.50 108 GLU A C 1
ATOM 894 O O . GLU A 1 108 ? 1.787 9.868 -9.977 1.00 91.50 108 GLU A O 1
ATOM 899 N N . VAL A 1 109 ? 1.888 8.261 -8.422 1.00 88.31 109 VAL A N 1
ATOM 900 C CA . VAL A 1 109 ? 2.556 9.090 -7.421 1.00 88.31 109 VAL A CA 1
ATOM 901 C C . VAL A 1 109 ? 3.948 9.502 -7.872 1.00 88.31 109 VAL A C 1
ATOM 903 O O . VAL A 1 109 ? 4.299 10.667 -7.647 1.00 88.31 109 VAL A O 1
ATOM 906 N N . ALA A 1 110 ? 4.695 8.589 -8.488 1.00 89.19 110 ALA A N 1
ATOM 907 C CA . ALA A 1 110 ? 6.028 8.828 -9.018 1.00 89.19 110 ALA A CA 1
ATOM 908 C C . ALA A 1 110 ? 5.996 9.746 -10.252 1.00 89.19 110 ALA A C 1
ATOM 910 O O . ALA A 1 110 ? 6.779 10.693 -10.328 1.00 89.19 110 ALA A O 1
ATOM 911 N N . ALA A 1 111 ? 5.029 9.570 -11.157 1.00 89.88 111 ALA A N 1
ATOM 912 C CA . ALA A 1 111 ? 4.873 10.399 -12.352 1.00 89.88 111 ALA A CA 1
ATOM 913 C C . ALA A 1 111 ? 4.642 11.884 -12.028 1.00 89.88 111 ALA A C 1
ATOM 915 O O . ALA A 1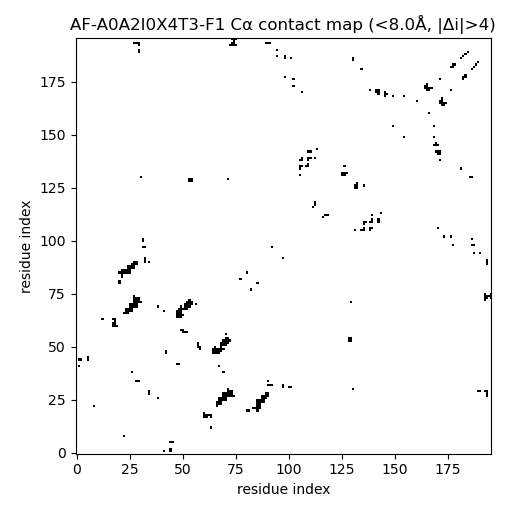 111 ? 5.094 12.752 -12.774 1.00 89.88 111 ALA A O 1
ATOM 916 N N . ARG A 1 112 ? 4.030 12.217 -10.881 1.00 87.81 112 ARG A N 1
ATOM 917 C CA . ARG A 1 112 ? 3.880 13.627 -10.460 1.00 87.81 112 ARG A CA 1
ATOM 918 C C . ARG A 1 112 ? 5.223 14.349 -10.298 1.00 87.81 112 ARG A C 1
ATOM 920 O O . ARG A 1 112 ? 5.278 15.557 -10.509 1.00 87.81 112 ARG A O 1
ATOM 927 N N . PHE A 1 113 ? 6.297 13.629 -9.965 1.00 85.06 113 PHE A N 1
ATOM 928 C CA . PHE A 1 113 ? 7.642 14.204 -9.855 1.00 85.06 113 PHE A CA 1
ATOM 929 C C . PHE A 1 113 ? 8.277 14.515 -11.212 1.00 85.06 113 PHE A C 1
ATOM 931 O O . PHE A 1 113 ? 9.197 15.326 -11.266 1.00 85.06 113 PHE A O 1
ATOM 938 N N . LEU A 1 114 ? 7.786 13.923 -12.308 1.00 83.62 114 LEU A N 1
ATOM 939 C CA . LEU A 1 114 ? 8.219 14.290 -13.659 1.00 83.62 114 LEU A CA 1
ATOM 940 C C . LEU A 1 114 ? 7.724 15.689 -14.048 1.00 83.62 114 LEU A C 1
ATOM 942 O O . LEU A 1 114 ? 8.418 16.393 -14.773 1.00 83.62 114 LEU A O 1
ATOM 946 N N . VAL A 1 115 ? 6.540 16.079 -13.566 1.00 79.81 115 VAL A N 1
ATOM 947 C CA . VAL A 1 115 ? 5.921 17.386 -13.848 1.00 79.81 115 VAL A CA 1
ATOM 948 C C . VAL A 1 115 ? 6.367 18.436 -12.832 1.00 79.81 115 VAL A C 1
ATOM 950 O O . VAL A 1 115 ? 6.636 19.581 -13.184 1.00 79.81 115 VAL A O 1
ATOM 953 N N . HIS A 1 116 ? 6.474 18.046 -11.563 1.00 79.12 116 HIS A N 1
ATOM 954 C CA . HIS A 1 116 ? 6.818 18.949 -10.472 1.00 79.12 116 HIS A CA 1
ATOM 955 C C . HIS A 1 116 ? 7.973 18.364 -9.643 1.00 79.12 116 HIS A C 1
ATOM 957 O O . HIS A 1 116 ? 7.736 17.699 -8.628 1.00 79.12 116 HIS A O 1
ATOM 963 N N . PRO A 1 117 ? 9.232 18.604 -10.052 1.00 69.25 117 PRO A N 1
ATOM 964 C CA . PRO A 1 117 ? 10.405 18.028 -9.390 1.00 69.25 117 PRO A CA 1
ATOM 965 C C . PRO A 1 117 ? 10.564 18.505 -7.938 1.00 69.25 117 PRO A C 1
ATOM 967 O O . PRO A 1 117 ? 11.013 17.742 -7.087 1.00 69.25 117 PRO A O 1
ATOM 970 N N . ASN A 1 118 ? 10.095 19.720 -7.634 1.00 68.31 118 ASN A N 1
ATOM 971 C CA . ASN A 1 118 ? 10.152 20.348 -6.311 1.00 68.31 118 ASN A CA 1
ATOM 972 C C . ASN A 1 118 ? 8.805 20.276 -5.564 1.00 68.31 118 ASN A C 1
ATOM 974 O O . ASN A 1 118 ? 8.397 21.243 -4.929 1.00 68.31 118 ASN A O 1
ATOM 978 N N . LEU A 1 119 ? 8.065 19.166 -5.668 1.00 62.25 119 LEU A N 1
ATOM 979 C CA . LEU A 1 119 ? 6.816 18.933 -4.920 1.00 62.25 119 LEU A CA 1
ATOM 980 C C . LEU A 1 119 ? 7.094 18.767 -3.408 1.00 62.25 119 LEU A C 1
ATOM 982 O O . LEU A 1 119 ? 6.956 17.682 -2.846 1.00 62.25 119 LEU A O 1
ATOM 986 N N . THR A 1 120 ? 7.489 19.846 -2.736 1.00 53.94 120 THR A N 1
ATOM 987 C CA . THR A 1 120 ? 7.809 19.868 -1.302 1.00 53.94 120 THR A CA 1
ATOM 988 C C . THR A 1 120 ? 6.569 20.060 -0.424 1.00 53.94 120 THR A C 1
ATOM 990 O O . THR A 1 120 ? 6.565 19.585 0.705 1.00 53.94 120 THR A O 1
ATOM 993 N N . SER A 1 121 ? 5.491 20.698 -0.909 1.00 48.50 121 SER A N 1
ATOM 994 C CA . SER A 1 121 ? 4.441 21.230 -0.016 1.00 48.50 121 SER A CA 1
ATOM 995 C C . SER A 1 121 ? 3.191 20.359 0.201 1.00 48.50 121 SER A C 1
ATOM 997 O O . SER A 1 121 ? 2.553 20.493 1.237 1.00 48.50 121 SER A O 1
ATOM 999 N N . ALA A 1 122 ? 2.821 19.447 -0.710 1.00 43.25 122 ALA A N 1
ATOM 1000 C CA . ALA A 1 122 ? 1.513 18.761 -0.635 1.00 43.25 122 ALA A CA 1
ATOM 1001 C C . ALA A 1 122 ? 1.565 17.250 -0.313 1.00 43.25 122 ALA A C 1
ATOM 1003 O O . ALA A 1 122 ? 0.523 16.621 -0.124 1.00 43.25 122 ALA A O 1
ATOM 1004 N N . LYS A 1 123 ? 2.756 16.631 -0.274 1.00 50.44 123 LYS A N 1
ATOM 1005 C CA . LYS A 1 123 ? 2.905 15.156 -0.303 1.00 50.44 123 LYS A CA 1
ATOM 1006 C C . LYS A 1 123 ? 3.799 14.553 0.789 1.00 50.44 123 LYS A C 1
ATOM 1008 O O . LYS A 1 123 ? 3.940 13.330 0.824 1.00 50.44 123 LYS A O 1
ATOM 1013 N N . GLN A 1 124 ? 4.336 15.373 1.700 1.00 51.97 124 GLN A N 1
ATOM 1014 C CA . GLN A 1 124 ? 5.207 14.919 2.795 1.00 51.97 124 GLN A CA 1
ATOM 1015 C C . GLN A 1 124 ? 4.567 13.801 3.634 1.00 51.97 124 GLN A C 1
ATOM 1017 O O . GLN A 1 124 ? 5.251 12.857 4.003 1.00 51.97 124 GLN A O 1
ATOM 1022 N N . MET A 1 125 ? 3.249 13.798 3.857 1.00 49.69 125 MET A N 1
ATOM 1023 C CA . MET A 1 125 ? 2.663 12.754 4.706 1.00 49.69 125 MET A CA 1
ATOM 1024 C C . MET A 1 125 ? 2.629 11.364 4.059 1.00 49.69 125 MET A C 1
ATOM 1026 O O . MET A 1 125 ? 2.984 10.398 4.717 1.00 49.69 125 MET A O 1
ATOM 1030 N N . SER A 1 126 ? 2.231 11.210 2.789 1.00 56.69 126 SER A N 1
ATOM 1031 C CA . SER A 1 126 ? 2.044 9.862 2.219 1.00 56.69 126 SER A CA 1
ATOM 1032 C C . SER A 1 126 ? 3.345 9.158 1.851 1.00 56.69 126 SER A C 1
ATOM 1034 O O . SER A 1 126 ? 3.370 7.936 1.866 1.00 56.69 126 SER A O 1
ATOM 1036 N N . ILE A 1 127 ? 4.400 9.904 1.505 1.00 60.28 127 ILE A N 1
ATOM 1037 C CA . ILE A 1 127 ? 5.677 9.325 1.056 1.00 60.28 127 ILE A CA 1
ATOM 1038 C C . ILE A 1 127 ? 6.477 8.784 2.241 1.00 60.28 127 ILE A C 1
ATOM 1040 O O . ILE A 1 127 ? 7.236 7.850 2.072 1.00 60.28 127 ILE A O 1
ATOM 1044 N N . HIS A 1 128 ? 6.308 9.313 3.451 1.00 66.69 128 HIS A N 1
ATOM 1045 C CA . HIS A 1 128 ? 7.060 8.833 4.616 1.00 66.69 128 HIS A CA 1
ATOM 1046 C C . HIS A 1 128 ? 6.404 7.643 5.331 1.00 66.69 128 HIS A C 1
ATOM 1048 O O . HIS A 1 128 ? 6.951 7.138 6.308 1.00 66.69 128 HIS A O 1
ATOM 1054 N N . ILE A 1 129 ? 5.260 7.177 4.830 1.00 76.69 129 ILE A N 1
ATOM 1055 C CA . ILE A 1 129 ? 4.467 6.101 5.419 1.00 76.69 129 ILE A CA 1
ATOM 1056 C C . ILE A 1 129 ? 4.715 4.800 4.652 1.00 76.69 129 ILE A C 1
ATOM 1058 O O . ILE A 1 129 ? 4.794 4.794 3.422 1.00 76.69 129 ILE A O 1
ATOM 1062 N N . TRP A 1 130 ? 4.813 3.683 5.372 1.00 80.12 130 TRP A N 1
ATOM 1063 C CA . TRP A 1 130 ? 4.876 2.356 4.764 1.00 80.12 130 TRP A CA 1
ATOM 1064 C C . TRP A 1 130 ? 3.597 2.055 3.945 1.00 80.12 130 TRP A C 1
ATOM 1066 O O . TRP A 1 130 ? 2.497 2.389 4.397 1.00 80.12 130 TRP A O 1
ATOM 1076 N N . PRO A 1 131 ? 3.693 1.450 2.743 1.00 84.25 131 PRO A N 1
ATOM 1077 C CA . PRO A 1 131 ? 4.907 0.996 2.058 1.00 84.25 131 PRO A CA 1
ATOM 1078 C C . PRO A 1 131 ? 5.521 2.051 1.114 1.00 84.25 131 PRO A C 1
ATOM 1080 O O . PRO A 1 131 ? 6.563 1.827 0.501 1.00 84.25 131 PRO A O 1
ATOM 1083 N N . TRP A 1 132 ? 4.889 3.218 0.977 1.00 86.25 132 TRP A N 1
ATOM 1084 C CA . TRP A 1 132 ? 5.218 4.235 -0.030 1.00 86.25 132 TRP A CA 1
ATOM 1085 C C . TRP A 1 132 ? 6.602 4.848 0.126 1.00 86.25 132 TRP A C 1
ATOM 1087 O O . TRP A 1 132 ? 7.189 5.257 -0.874 1.00 86.25 132 TRP A O 1
ATOM 1097 N N . LYS A 1 133 ? 7.140 4.853 1.348 1.00 84.94 133 LYS A N 1
ATOM 1098 C CA . LYS A 1 133 ? 8.528 5.243 1.628 1.00 84.94 133 LYS A CA 1
ATOM 1099 C C . LYS A 1 133 ? 9.548 4.491 0.779 1.00 84.94 133 LYS A C 1
ATOM 1101 O O . LYS A 1 133 ? 10.587 5.062 0.469 1.00 84.94 133 LYS A O 1
ATOM 1106 N N . TYR A 1 134 ? 9.234 3.263 0.384 1.00 86.44 134 TYR A N 1
ATOM 1107 C CA . TYR A 1 134 ? 10.107 2.414 -0.419 1.00 86.44 134 TYR A CA 1
ATOM 1108 C C . TYR A 1 134 ? 9.700 2.441 -1.897 1.00 86.44 134 TYR A C 1
ATOM 1110 O O . TYR A 1 134 ? 10.518 2.755 -2.758 1.00 86.44 134 TYR A O 1
ATOM 1118 N N . PHE A 1 135 ? 8.410 2.235 -2.193 1.00 86.62 135 PHE A N 1
ATOM 1119 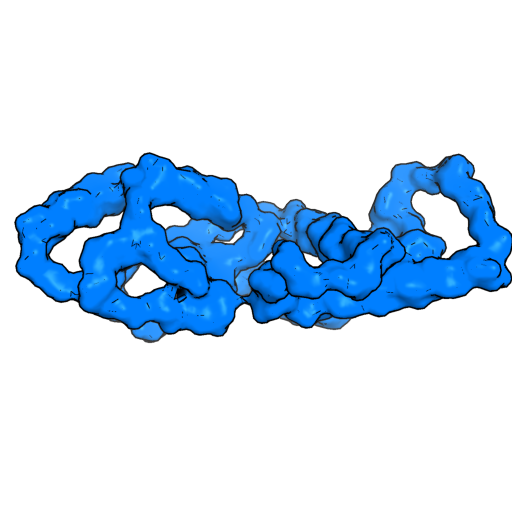C CA . PHE A 1 135 ? 7.940 2.142 -3.582 1.00 86.62 135 PHE A CA 1
ATOM 1120 C C . PHE A 1 135 ? 8.023 3.441 -4.369 1.00 86.62 135 PHE A C 1
ATOM 1122 O O . PHE A 1 135 ? 8.297 3.416 -5.566 1.00 86.62 135 PHE A O 1
ATOM 1129 N N . VAL A 1 136 ? 7.746 4.583 -3.737 1.00 87.00 136 VAL A N 1
ATOM 1130 C CA . VAL A 1 136 ? 7.682 5.852 -4.468 1.00 87.00 136 VAL A CA 1
ATOM 1131 C C . VAL A 1 136 ? 9.064 6.281 -4.966 1.00 87.00 136 VAL A C 1
ATOM 1133 O O . VAL A 1 136 ? 9.155 6.620 -6.146 1.00 87.00 136 VAL A O 1
ATOM 1136 N N . PRO A 1 137 ? 10.136 6.264 -4.147 1.00 88.31 137 PRO A N 1
ATOM 1137 C CA . PRO A 1 137 ? 11.486 6.524 -4.645 1.00 88.31 137 PRO A CA 1
ATOM 1138 C C . PRO A 1 137 ? 11.916 5.549 -5.744 1.00 88.31 137 PRO A C 1
ATOM 1140 O O . PRO A 1 137 ? 12.366 6.006 -6.790 1.00 88.31 137 PRO A O 1
ATOM 1143 N N . TRP A 1 138 ? 11.686 4.249 -5.548 1.00 90.38 138 TRP A N 1
ATOM 1144 C CA . TRP A 1 138 ? 12.061 3.210 -6.509 1.00 90.38 138 TRP A CA 1
ATOM 1145 C C . TRP A 1 138 ? 11.363 3.381 -7.867 1.00 90.38 138 TRP A C 1
ATOM 1147 O O . TRP A 1 138 ? 12.014 3.467 -8.906 1.00 90.38 138 TRP A O 1
ATOM 1157 N N . MET A 1 139 ? 10.037 3.555 -7.870 1.00 91.56 139 MET A N 1
ATOM 1158 C CA . MET A 1 139 ? 9.274 3.792 -9.101 1.00 91.56 139 MET A CA 1
ATOM 1159 C C . MET A 1 139 ? 9.637 5.132 -9.757 1.00 91.56 139 MET A C 1
ATOM 1161 O O . MET A 1 139 ? 9.611 5.270 -10.979 1.00 91.56 139 MET A O 1
ATOM 1165 N N . ARG A 1 140 ? 9.994 6.147 -8.961 1.00 91.12 140 ARG A N 1
ATOM 1166 C CA . ARG A 1 140 ? 10.470 7.433 -9.484 1.00 91.12 140 ARG A CA 1
ATOM 1167 C C . ARG A 1 140 ? 11.799 7.271 -10.213 1.00 91.12 140 ARG A C 1
ATOM 1169 O O . ARG A 1 140 ? 11.943 7.833 -11.292 1.00 91.12 140 ARG A O 1
ATOM 1176 N N . GLU A 1 141 ? 12.748 6.536 -9.649 1.00 91.69 141 GLU A N 1
ATOM 1177 C CA . GLU A 1 141 ? 14.043 6.275 -10.288 1.00 91.69 141 GLU A CA 1
ATOM 1178 C C . GLU A 1 141 ? 13.868 5.564 -11.634 1.00 91.69 141 GLU A C 1
ATOM 1180 O O . GLU A 1 141 ? 14.393 6.044 -12.640 1.00 91.69 141 GLU A O 1
ATOM 1185 N N . ASP A 1 142 ? 13.039 4.516 -11.686 1.00 93.00 142 ASP A N 1
ATOM 1186 C CA . ASP A 1 142 ? 12.699 3.813 -12.930 1.00 93.00 142 ASP A CA 1
ATOM 1187 C C . ASP A 1 142 ? 12.092 4.756 -13.987 1.00 93.00 142 ASP A C 1
ATOM 1189 O O . ASP A 1 142 ? 12.564 4.821 -15.127 1.00 93.00 142 ASP A O 1
ATOM 1193 N N . LEU A 1 143 ? 11.091 5.558 -13.605 1.00 92.88 143 LEU A N 1
ATOM 1194 C CA . LEU A 1 143 ? 10.437 6.501 -14.517 1.00 92.88 143 LEU A CA 1
ATOM 1195 C C . LEU A 1 143 ? 11.402 7.554 -15.075 1.00 92.88 143 LEU A C 1
ATOM 1197 O O . LEU A 1 143 ? 11.311 7.917 -16.254 1.00 92.88 143 LEU A O 1
ATOM 1201 N N . PHE A 1 144 ? 12.312 8.067 -14.244 1.00 91.56 144 PHE A N 1
ATOM 1202 C CA . PHE A 1 144 ? 13.306 9.055 -14.661 1.00 91.56 144 PHE A CA 1
ATOM 1203 C C . PHE A 1 144 ? 14.348 8.431 -15.593 1.00 91.56 144 PHE A C 1
ATOM 1205 O O . PHE A 1 144 ? 14.620 9.009 -16.646 1.00 91.56 144 PHE A O 1
ATOM 1212 N N . ALA A 1 145 ? 14.846 7.232 -15.27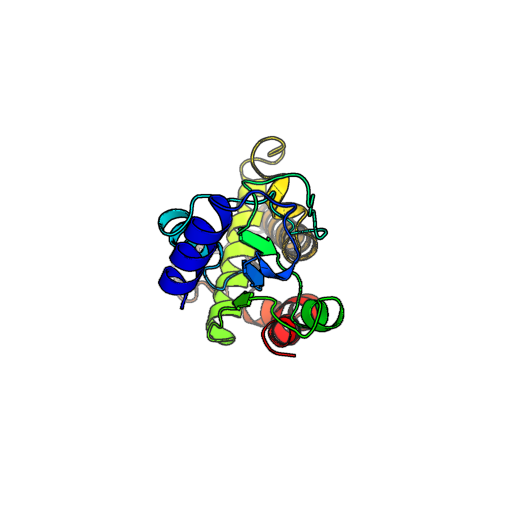8 1.00 92.94 145 ALA A N 1
ATOM 1213 C CA . ALA A 1 145 ? 15.773 6.501 -16.140 1.00 92.94 145 ALA A CA 1
ATOM 1214 C C . ALA A 1 145 ? 15.165 6.245 -17.527 1.00 92.94 145 ALA A C 1
ATOM 1216 O O . ALA A 1 145 ? 15.784 6.542 -18.551 1.00 92.94 145 ALA A O 1
ATOM 1217 N N . ARG A 1 146 ? 13.906 5.792 -17.580 1.00 91.69 146 ARG A N 1
ATOM 1218 C CA . ARG A 1 146 ? 13.185 5.596 -18.846 1.00 91.69 146 ARG A CA 1
ATOM 1219 C C . ARG A 1 146 ? 12.982 6.910 -19.596 1.00 91.69 146 ARG A C 1
ATOM 1221 O O . ARG A 1 146 ? 13.164 6.947 -20.809 1.00 91.69 146 ARG A O 1
ATOM 1228 N N . ARG A 1 147 ? 12.631 8.006 -18.909 1.00 89.62 147 ARG A N 1
ATOM 1229 C CA . ARG A 1 147 ? 12.520 9.340 -19.532 1.00 89.62 147 ARG A CA 1
ATOM 1230 C C . ARG A 1 147 ? 13.827 9.756 -20.190 1.00 89.62 147 ARG A C 1
ATOM 1232 O O . ARG A 1 147 ? 13.794 10.250 -21.314 1.00 89.62 147 ARG A O 1
ATOM 1239 N N . ASP A 1 148 ? 14.943 9.595 -19.496 1.00 90.06 148 ASP A N 1
ATOM 1240 C CA . ASP A 1 148 ? 16.234 10.035 -20.009 1.00 90.06 148 ASP A CA 1
ATOM 1241 C C . ASP A 1 148 ? 16.705 9.150 -21.169 1.00 90.06 148 ASP A C 1
ATOM 1243 O O . ASP A 1 148 ? 17.112 9.687 -22.195 1.00 90.06 148 ASP A O 1
ATOM 1247 N N . ALA A 1 149 ? 16.485 7.832 -21.115 1.00 89.31 149 ALA A N 1
ATOM 1248 C CA . ALA A 1 149 ? 16.710 6.941 -22.259 1.00 89.31 149 ALA A CA 1
ATOM 1249 C C . ALA A 1 149 ? 15.889 7.340 -23.506 1.00 89.31 149 ALA A C 1
ATOM 1251 O O . ALA A 1 149 ? 16.394 7.301 -24.631 1.00 89.31 149 ALA A O 1
ATOM 1252 N N . ARG A 1 150 ? 14.641 7.796 -23.317 1.00 87.81 150 ARG A N 1
ATOM 1253 C CA . ARG A 1 150 ? 13.778 8.291 -24.406 1.00 87.81 150 ARG A CA 1
ATOM 1254 C C . ARG A 1 150 ? 14.280 9.586 -25.052 1.00 87.81 150 ARG A C 1
ATOM 1256 O O . ARG A 1 150 ? 13.902 9.855 -26.183 1.00 87.81 150 ARG A O 1
ATOM 1263 N N . LYS A 1 151 ? 15.120 10.389 -24.389 1.00 83.31 151 LYS A N 1
ATOM 1264 C CA . LYS A 1 151 ? 15.726 11.582 -25.018 1.00 83.31 151 LYS A CA 1
ATOM 1265 C C . LYS A 1 151 ? 16.769 11.217 -26.073 1.00 83.31 151 LYS A C 1
ATOM 1267 O O . LYS A 1 151 ? 17.014 12.002 -26.979 1.00 83.31 151 LYS A O 1
ATOM 1272 N N . HIS A 1 152 ? 17.384 10.046 -25.932 1.00 78.19 152 HIS A N 1
ATOM 1273 C CA . HIS A 1 152 ? 18.472 9.575 -26.789 1.00 78.19 152 HIS A CA 1
ATOM 1274 C C . HIS A 1 152 ? 18.014 8.566 -27.849 1.00 78.19 152 HIS A C 1
ATOM 1276 O O . HIS A 1 152 ? 18.826 8.107 -28.645 1.00 78.19 152 HIS A O 1
ATOM 1282 N N . THR A 1 153 ? 16.724 8.223 -27.870 1.00 72.44 153 THR A N 1
ATOM 1283 C CA . THR A 1 153 ? 16.143 7.230 -28.780 1.00 72.44 153 THR A CA 1
ATOM 1284 C C . THR A 1 153 ? 14.947 7.854 -29.492 1.00 72.44 153 THR A C 1
ATOM 1286 O O . THR A 1 153 ? 14.103 8.456 -28.832 1.00 72.44 153 THR A O 1
ATOM 1289 N N . GLU A 1 154 ? 14.811 7.686 -30.810 1.00 68.31 154 GLU A N 1
ATOM 1290 C CA . GLU A 1 154 ? 13.536 7.967 -31.481 1.00 68.31 154 GLU A CA 1
ATOM 1291 C C . GLU A 1 154 ? 12.481 6.983 -30.960 1.00 68.31 154 GLU A C 1
ATOM 1293 O O . GLU A 1 154 ? 12.433 5.811 -31.341 1.00 68.31 154 GLU A O 1
ATOM 1298 N N . VAL A 1 155 ? 11.657 7.433 -30.016 1.00 65.31 155 VAL A N 1
ATOM 1299 C CA . VAL A 1 155 ? 10.607 6.600 -29.428 1.00 65.31 155 VAL A CA 1
ATOM 1300 C C . VAL A 1 155 ? 9.577 6.295 -30.512 1.00 65.31 155 VAL A C 1
ATOM 1302 O O . VAL A 1 155 ? 8.894 7.197 -31.003 1.00 65.31 155 VAL A O 1
ATOM 1305 N N . ARG A 1 156 ? 9.454 5.014 -30.885 1.00 62.38 156 ARG A N 1
ATOM 1306 C CA . ARG A 1 156 ? 8.405 4.549 -31.800 1.00 62.38 156 ARG A CA 1
ATOM 1307 C C . ARG A 1 156 ? 7.040 4.954 -31.243 1.00 62.38 156 ARG A C 1
ATOM 1309 O O . ARG A 1 156 ? 6.773 4.813 -30.053 1.00 62.38 156 ARG A O 1
ATOM 1316 N N . SER A 1 157 ? 6.185 5.469 -32.124 1.00 61.56 157 SER A N 1
ATOM 1317 C CA . SER A 1 157 ? 4.834 5.937 -31.803 1.00 61.56 157 SER A CA 1
ATOM 1318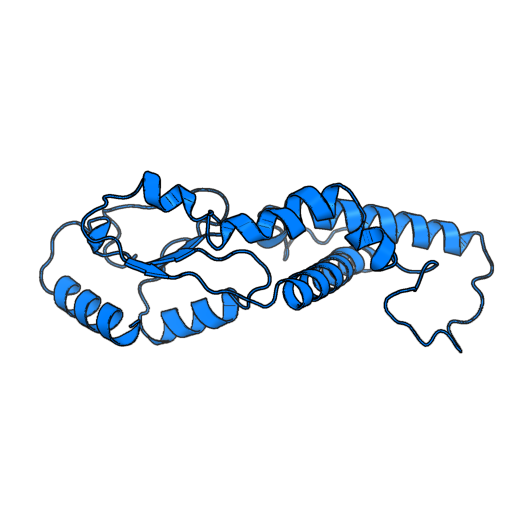 C C . SER A 1 157 ? 4.087 4.998 -30.845 1.00 61.56 157 SER A C 1
ATOM 1320 O O . SER A 1 157 ? 4.060 3.785 -31.042 1.00 61.56 157 SER A O 1
ATOM 1322 N N . ILE A 1 158 ? 3.408 5.575 -29.845 1.00 64.06 158 ILE A N 1
ATOM 1323 C CA . ILE A 1 158 ? 2.511 4.852 -28.923 1.00 64.06 158 ILE A CA 1
ATOM 1324 C C . ILE A 1 158 ? 1.296 4.266 -29.673 1.00 64.06 158 ILE A C 1
ATOM 1326 O O . ILE A 1 158 ? 0.614 3.382 -29.153 1.00 64.06 158 ILE A O 1
ATOM 1330 N N . LYS A 1 159 ? 1.023 4.722 -30.910 1.00 55.22 159 LYS A N 1
ATOM 1331 C CA . LYS A 1 159 ? -0.066 4.198 -31.747 1.00 55.22 159 LYS A CA 1
ATOM 1332 C C . LYS A 1 159 ? 0.127 2.694 -31.974 1.00 55.22 159 LYS A C 1
ATOM 1334 O O . LYS A 1 159 ? 0.958 2.290 -32.778 1.00 55.22 159 LYS A O 1
ATOM 1339 N N . GLY A 1 160 ? -0.665 1.884 -31.270 1.00 56.72 160 GLY A N 1
ATOM 1340 C CA . GLY A 1 160 ? -0.710 0.426 -31.416 1.00 56.72 160 GLY A CA 1
ATOM 1341 C C . GLY A 1 160 ? -0.333 -0.379 -30.168 1.00 56.72 160 GLY A C 1
ATOM 1342 O O . GLY A 1 160 ? -0.566 -1.585 -30.158 1.00 56.72 160 GLY A O 1
ATOM 1343 N N . LYS A 1 161 ? 0.191 0.237 -29.095 1.00 65.69 161 LYS A N 1
ATOM 1344 C CA . LYS A 1 161 ? 0.412 -0.485 -27.827 1.00 65.69 161 LYS A CA 1
ATOM 1345 C C . LYS A 1 161 ? -0.924 -0.653 -27.092 1.00 65.69 161 LYS A C 1
ATOM 1347 O O . LYS A 1 161 ? -1.455 0.307 -26.546 1.00 65.69 161 LYS A O 1
ATOM 1352 N N . GLN A 1 162 ? -1.479 -1.867 -27.117 1.00 73.19 162 GLN A N 1
ATOM 1353 C CA . GLN A 1 162 ? -2.787 -2.176 -26.517 1.00 73.19 162 GLN A CA 1
ATOM 1354 C C . GLN A 1 162 ? -2.721 -2.493 -25.016 1.00 73.19 162 GLN A C 1
ATOM 1356 O O . GLN A 1 162 ? -3.730 -2.360 -24.331 1.00 73.19 162 GLN A O 1
ATOM 1361 N N . ASN A 1 163 ? -1.560 -2.908 -24.493 1.00 88.38 163 ASN A N 1
ATOM 1362 C CA . ASN A 1 163 ? -1.428 -3.317 -23.096 1.00 88.38 163 ASN A CA 1
ATOM 1363 C C . ASN A 1 163 ? -0.850 -2.180 -22.227 1.00 88.38 163 ASN A C 1
ATOM 1365 O O . ASN A 1 163 ? 0.359 -1.938 -22.288 1.00 88.38 163 ASN A O 1
ATOM 1369 N N . PRO A 1 164 ? -1.660 -1.516 -21.377 1.00 87.75 164 PRO A N 1
ATOM 1370 C CA . PRO A 1 164 ? -1.179 -0.444 -20.504 1.00 87.75 164 PRO A CA 1
ATOM 1371 C C . PRO A 1 164 ? -0.201 -0.932 -19.422 1.00 87.75 164 PRO A C 1
ATOM 1373 O O . PRO A 1 164 ? 0.510 -0.117 -18.839 1.00 87.75 164 PRO A O 1
ATOM 1376 N N . TYR A 1 165 ? -0.127 -2.243 -19.182 1.00 93.12 165 TYR A N 1
ATOM 1377 C CA . TYR A 1 165 ? 0.741 -2.865 -18.184 1.00 93.12 165 TYR A CA 1
ATOM 1378 C C . TYR A 1 165 ? 2.071 -3.401 -18.757 1.00 93.12 165 TYR A C 1
ATOM 1380 O O . TYR A 1 165 ? 2.890 -3.902 -17.992 1.00 93.12 165 TYR A O 1
ATOM 1388 N N . ASP A 1 166 ? 2.328 -3.281 -20.070 1.00 91.88 166 ASP A N 1
ATOM 1389 C CA . ASP A 1 166 ? 3.621 -3.623 -20.710 1.00 91.88 166 ASP A CA 1
ATOM 1390 C C . ASP A 1 166 ? 4.156 -2.450 -21.549 1.00 91.88 166 ASP A C 1
ATOM 1392 O O . ASP A 1 166 ? 4.422 -2.534 -22.750 1.00 91.88 166 ASP A O 1
ATOM 1396 N N . MET A 1 167 ? 4.295 -1.296 -20.898 1.00 88.25 167 MET A N 1
ATOM 1397 C CA . MET A 1 167 ? 4.748 -0.052 -21.521 1.00 88.25 167 MET A CA 1
ATOM 1398 C C . MET A 1 167 ? 6.236 0.201 -21.253 1.00 88.25 167 MET A C 1
ATOM 1400 O O . MET A 1 167 ? 6.604 1.247 -20.723 1.00 88.25 167 MET A O 1
ATOM 1404 N N . ARG A 1 168 ? 7.103 -0.738 -21.664 1.00 89.12 168 ARG A N 1
ATOM 1405 C CA . ARG A 1 168 ? 8.553 -0.781 -21.346 1.00 89.12 168 ARG A CA 1
ATOM 1406 C C . ARG A 1 168 ? 9.304 0.530 -21.549 1.00 89.12 168 ARG A C 1
ATOM 1408 O O . ARG A 1 168 ? 10.200 0.861 -20.790 1.00 89.12 168 ARG A O 1
ATOM 1415 N N . GLU A 1 169 ? 8.979 1.291 -22.578 1.00 87.62 169 GLU A N 1
ATOM 1416 C CA . GLU A 1 169 ? 9.672 2.558 -22.832 1.00 87.62 169 GLU A CA 1
ATOM 1417 C C . GLU A 1 169 ? 9.278 3.655 -21.843 1.00 87.62 169 GLU A C 1
ATOM 1419 O O . GLU A 1 169 ? 10.036 4.604 -21.690 1.00 87.62 169 GLU A O 1
ATOM 1424 N N . PHE A 1 170 ? 8.116 3.555 -21.191 1.00 87.81 170 PHE A N 1
ATOM 1425 C CA . PHE A 1 170 ? 7.499 4.622 -20.400 1.00 87.81 170 PHE A CA 1
ATOM 1426 C C . PHE A 1 170 ? 7.537 4.362 -18.902 1.00 87.81 170 PHE A C 1
ATOM 1428 O O . PHE A 1 170 ? 7.865 5.278 -18.149 1.00 87.81 170 PHE A O 1
ATOM 1435 N N . VAL A 1 171 ? 7.230 3.134 -18.494 1.00 91.06 171 VAL A N 1
ATOM 1436 C CA . VAL A 1 171 ? 7.084 2.710 -17.101 1.00 91.06 171 VAL A CA 1
ATOM 1437 C C . VAL A 1 171 ? 7.508 1.250 -16.963 1.00 91.06 171 VAL A C 1
ATOM 1439 O O . VAL A 1 171 ? 7.418 0.482 -17.924 1.00 91.06 171 VAL A O 1
ATOM 1442 N N . MET A 1 172 ? 7.976 0.865 -15.778 1.00 94.25 172 MET A N 1
ATOM 1443 C CA . MET A 1 172 ? 8.193 -0.531 -15.413 1.00 94.25 172 MET A CA 1
ATOM 1444 C C . MET A 1 172 ? 6.968 -1.392 -15.764 1.00 94.25 172 MET A C 1
ATOM 1446 O O . MET A 1 172 ? 5.871 -1.087 -15.291 1.00 94.25 172 MET A O 1
ATOM 1450 N N . PRO A 1 173 ? 7.118 -2.457 -16.571 1.00 95.12 173 PRO A N 1
ATOM 1451 C CA . PRO A 1 173 ? 6.039 -3.405 -16.830 1.00 95.12 173 PRO A CA 1
ATOM 1452 C C . PRO A 1 173 ? 5.520 -4.054 -15.547 1.00 95.12 173 PRO A C 1
ATOM 1454 O O . PRO A 1 173 ? 6.281 -4.282 -14.606 1.00 95.12 173 PRO A O 1
ATOM 1457 N N . LEU A 1 174 ? 4.231 -4.389 -15.513 1.00 95.56 174 LEU A N 1
ATOM 1458 C CA . LEU A 1 174 ? 3.602 -4.973 -14.330 1.00 95.56 174 LEU A CA 1
ATOM 1459 C C . LEU A 1 174 ? 4.232 -6.311 -13.936 1.00 95.56 174 LEU A C 1
ATOM 1461 O O . LEU A 1 174 ? 4.411 -6.550 -12.752 1.00 95.56 174 LEU A O 1
ATOM 1465 N N . ASN A 1 175 ? 4.582 -7.172 -14.893 1.00 95.50 175 ASN A N 1
ATOM 1466 C CA . ASN A 1 175 ? 5.249 -8.440 -14.585 1.00 95.50 175 ASN A CA 1
ATOM 1467 C C . ASN A 1 175 ? 6.618 -8.203 -13.930 1.00 95.50 175 ASN A C 1
ATOM 1469 O O . ASN A 1 175 ? 6.893 -8.772 -12.884 1.00 95.50 175 ASN A O 1
ATOM 1473 N N . THR A 1 176 ? 7.420 -7.277 -14.470 1.00 95.38 176 THR A N 1
ATOM 1474 C CA . THR A 1 176 ? 8.693 -6.873 -13.856 1.00 95.38 176 THR A CA 1
ATOM 1475 C C . THR A 1 176 ? 8.490 -6.336 -12.444 1.00 95.38 176 THR A C 1
ATOM 1477 O O . THR A 1 176 ? 9.251 -6.680 -11.553 1.00 95.38 176 THR A O 1
ATOM 1480 N N . PHE A 1 177 ? 7.454 -5.524 -12.226 1.00 94.69 177 PHE A N 1
ATOM 1481 C CA . PHE A 1 177 ? 7.115 -5.028 -10.897 1.00 94.69 177 PHE A CA 1
ATOM 1482 C C . PHE A 1 177 ? 6.709 -6.155 -9.945 1.00 94.69 177 PHE A C 1
ATOM 1484 O O . PHE A 1 177 ? 7.138 -6.159 -8.800 1.00 94.69 177 PHE A O 1
ATOM 1491 N N . VAL A 1 178 ? 5.861 -7.082 -10.395 1.00 95.00 178 VAL A N 1
ATOM 1492 C CA . VAL A 1 178 ? 5.328 -8.178 -9.575 1.00 95.00 178 VAL A CA 1
ATOM 1493 C C . VAL A 1 178 ? 6.431 -9.129 -9.134 1.00 95.00 178 VAL A C 1
ATOM 1495 O O . VAL A 1 178 ? 6.396 -9.533 -7.974 1.00 95.00 178 VAL A O 1
ATOM 1498 N N . ASP A 1 179 ? 7.376 -9.428 -10.026 1.00 95.50 179 ASP A N 1
ATOM 1499 C CA . ASP A 1 179 ? 8.486 -10.359 -9.799 1.00 95.50 179 ASP A CA 1
ATOM 1500 C C . ASP A 1 179 ? 9.664 -9.717 -9.038 1.00 95.50 179 ASP A C 1
ATOM 1502 O O . ASP A 1 179 ? 10.615 -10.405 -8.659 1.00 95.50 179 ASP A O 1
ATOM 1506 N N . ASP A 1 180 ? 9.633 -8.398 -8.819 1.00 94.62 180 ASP A N 1
ATOM 1507 C CA . ASP A 1 180 ? 10.708 -7.690 -8.130 1.00 94.62 180 ASP A CA 1
ATOM 1508 C C . ASP A 1 180 ? 10.768 -8.081 -6.636 1.00 94.62 180 ASP A C 1
ATOM 1510 O O . ASP A 1 180 ? 9.729 -8.115 -5.958 1.00 94.62 180 ASP A O 1
ATOM 1514 N N . PRO A 1 181 ? 11.970 -8.313 -6.068 1.00 93.44 181 PRO A N 1
ATOM 1515 C CA . PRO A 1 181 ? 12.131 -8.622 -4.648 1.00 93.44 181 PRO A CA 1
ATOM 1516 C C . PRO A 1 181 ? 11.460 -7.612 -3.707 1.00 93.44 181 PRO A C 1
ATOM 1518 O O . PRO A 1 181 ? 10.895 -8.009 -2.687 1.00 93.44 181 PRO A O 1
ATOM 1521 N N . MET A 1 182 ? 11.454 -6.322 -4.056 1.00 90.50 182 MET A N 1
ATOM 1522 C CA . MET A 1 182 ? 10.801 -5.278 -3.265 1.00 90.50 182 MET A CA 1
ATOM 1523 C C . MET A 1 182 ? 9.281 -5.464 -3.232 1.00 90.50 182 MET A C 1
ATOM 1525 O O . MET A 1 182 ? 8.650 -5.293 -2.185 1.00 90.50 182 MET A O 1
ATOM 1529 N N . ALA A 1 183 ? 8.670 -5.843 -4.358 1.00 92.00 183 ALA A N 1
ATOM 1530 C CA . ALA A 1 183 ? 7.249 -6.163 -4.402 1.00 92.00 183 ALA A CA 1
ATOM 1531 C C . ALA A 1 183 ? 6.942 -7.439 -3.612 1.00 92.00 183 ALA A C 1
ATOM 1533 O O . ALA A 1 183 ? 5.960 -7.461 -2.864 1.00 92.00 183 ALA A O 1
ATOM 1534 N N . HIS A 1 184 ? 7.779 -8.476 -3.726 1.00 90.75 184 HIS A N 1
ATOM 1535 C CA . HIS A 1 184 ? 7.674 -9.719 -2.944 1.00 90.75 184 HIS A CA 1
ATOM 1536 C C . HIS A 1 184 ? 7.674 -9.448 -1.442 1.00 90.75 184 HIS A C 1
ATOM 1538 O O . HIS A 1 184 ? 6.742 -9.843 -0.737 1.00 90.75 184 HIS A O 1
ATOM 1544 N N . GLU A 1 185 ? 8.666 -8.711 -0.961 1.00 88.19 185 GLU A N 1
ATOM 1545 C CA . GLU A 1 185 ? 8.824 -8.430 0.459 1.00 88.19 185 GLU A CA 1
ATOM 1546 C C . GLU A 1 185 ? 7.719 -7.518 1.001 1.00 88.19 185 GLU A C 1
ATOM 1548 O O . GLU A 1 185 ? 7.135 -7.790 2.049 1.00 88.19 185 GLU A O 1
ATOM 1553 N N . ILE A 1 186 ? 7.401 -6.432 0.299 1.00 87.50 186 ILE A N 1
ATOM 1554 C CA . ILE A 1 186 ? 6.574 -5.374 0.883 1.00 87.50 186 ILE A CA 1
ATOM 1555 C C . ILE A 1 186 ? 5.096 -5.531 0.511 1.00 87.50 186 ILE A C 1
ATOM 1557 O O . ILE A 1 186 ? 4.221 -5.240 1.326 1.00 87.50 186 ILE A O 1
ATOM 1561 N N . ILE A 1 187 ? 4.785 -5.981 -0.707 1.00 88.94 187 ILE A N 1
ATOM 1562 C CA . ILE A 1 187 ? 3.399 -6.103 -1.175 1.00 88.94 187 ILE A CA 1
ATOM 1563 C C . ILE A 1 187 ? 2.911 -7.512 -0.947 1.00 88.94 187 ILE A C 1
ATOM 1565 O O . ILE A 1 187 ? 1.931 -7.668 -0.230 1.00 88.94 187 ILE A O 1
ATOM 1569 N N . HIS A 1 188 ? 3.544 -8.522 -1.534 1.00 87.81 188 HIS A N 1
ATOM 1570 C CA . HIS A 1 188 ? 3.022 -9.888 -1.488 1.00 87.81 188 HIS A CA 1
ATOM 1571 C C . HIS A 1 188 ? 3.016 -10.416 -0.056 1.00 87.81 188 HIS A C 1
ATOM 1573 O O . HIS A 1 188 ? 1.945 -10.720 0.476 1.00 87.81 188 HIS A O 1
ATOM 1579 N N . ASN A 1 189 ? 4.166 -10.375 0.620 1.00 84.44 189 ASN A N 1
ATOM 1580 C CA . ASN A 1 189 ? 4.253 -10.741 2.033 1.00 84.44 189 ASN A CA 1
ATOM 1581 C C . ASN A 1 189 ? 3.521 -9.737 2.923 1.00 84.44 189 ASN A C 1
ATOM 1583 O O . ASN A 1 189 ? 2.932 -10.137 3.916 1.00 84.44 189 ASN A O 1
ATOM 1587 N N . GLY A 1 190 ? 3.419 -8.466 2.525 1.00 77.62 190 GLY A N 1
ATOM 1588 C CA . GLY A 1 190 ? 2.600 -7.488 3.240 1.00 77.62 190 GLY A CA 1
ATOM 1589 C C . GLY A 1 190 ? 1.104 -7.832 3.312 1.00 77.62 190 GLY A C 1
ATOM 1590 O O . GLY A 1 190 ? 0.364 -7.199 4.063 1.00 77.62 190 GLY A O 1
ATOM 1591 N N . ALA A 1 191 ? 0.624 -8.832 2.558 1.00 72.69 191 ALA A N 1
ATOM 1592 C CA . ALA A 1 191 ? -0.723 -9.378 2.733 1.00 72.69 191 ALA A CA 1
ATOM 1593 C C . ALA A 1 191 ? -0.907 -10.077 4.082 1.00 72.69 191 ALA A C 1
ATOM 1595 O O . ALA A 1 191 ? -2.010 -10.042 4.628 1.00 72.69 191 ALA A O 1
ATOM 1596 N N . THR A 1 192 ? 0.143 -10.712 4.606 1.00 74.94 192 THR A N 1
ATOM 1597 C CA . THR A 1 192 ? 0.071 -11.476 5.858 1.00 74.94 192 THR A CA 1
ATOM 1598 C C . THR A 1 192 ? -0.265 -10.561 7.028 1.00 74.94 192 THR A C 1
ATOM 1600 O O . THR A 1 192 ? -1.054 -10.943 7.884 1.00 74.94 192 THR A O 1
ATOM 1603 N N . PHE A 1 193 ? 0.170 -9.297 6.978 1.00 71.69 193 PHE A N 1
ATOM 1604 C CA . PHE A 1 193 ? -0.175 -8.265 7.957 1.00 71.69 193 PHE A CA 1
ATOM 1605 C C . PHE A 1 193 ? -1.683 -8.036 8.140 1.00 71.69 193 PHE A C 1
ATOM 1607 O O . PHE A 1 193 ? -2.099 -7.444 9.136 1.00 71.69 193 PHE A O 1
ATOM 1614 N N . GLN A 1 194 ? -2.521 -8.481 7.197 1.00 69.75 194 GLN A N 1
ATOM 1615 C CA . GLN A 1 194 ? -3.971 -8.352 7.312 1.00 69.75 194 GLN A CA 1
ATOM 1616 C C . GLN A 1 194 ? -4.614 -9.389 8.248 1.00 69.75 194 GLN A C 1
ATOM 1618 O O . GLN A 1 194 ? -5.727 -9.137 8.714 1.00 69.75 194 GLN A O 1
ATOM 1623 N N . VAL A 1 195 ? -3.974 -10.544 8.477 1.00 72.94 195 VAL A N 1
ATOM 1624 C CA . VAL A 1 195 ? -4.600 -11.717 9.129 1.00 72.94 195 VAL A CA 1
ATOM 1625 C C . VAL A 1 195 ? -3.671 -12.557 10.023 1.00 72.94 195 VAL A C 1
ATOM 1627 O O . VAL A 1 195 ? -4.177 -13.456 10.693 1.00 72.94 195 VAL A O 1
ATOM 1630 N N . CYS A 1 196 ? -2.358 -12.306 10.033 1.00 58.50 196 CYS A N 1
ATOM 1631 C CA . CYS A 1 196 ? -1.353 -13.094 10.758 1.00 58.50 196 CYS A CA 1
ATOM 1632 C C . CYS A 1 196 ? -0.728 -12.315 11.918 1.00 58.50 196 CYS A C 1
ATOM 1634 O O . CYS A 1 196 ? -0.367 -11.136 11.709 1.00 58.50 196 CYS A O 1
#

Nearest PDB structures (foldseek):
  4i63-assembly1_A  TM=3.353E-01  e=5.008E+00  Escherichia coli K-12
  8fs4-assembly1_A  TM=2.968E-01  e=8.486E+00  Saccharomyces cerevisiae

pLDDT: mean 80.25, std 11.62, range [43.25, 95.56]

Secondary structure (DSSP, 8-state):
-HHHHHHHHHHHHTS-----GGG-EEEE--TTSSHHHHHHHHHHH---BPPP-SSS----TT-TT--EEEE---TTHHHHS-TTT-EEEE----HHHHHHHHHHHHHHHHHHHHH-TT--SS-HHHHTSTTHHHHHHHHHHHHHHHHHHHHSS----STT---TT--TTTS--HHHHHHSHHHIIIIIGGGGGGT-

Mean predicted aligned error: 8.7 Å

Radius of gyration: 20.75 Å; Cα contacts (8 Å, |Δi|>4): 222; chains: 1; bounding box: 42×34×66 Å

InterPro domains:
  IPR000863 Sulfotransferase domain [PF00685] (64-110)
  IPR010635 Heparan sulphate 6-sulfotransferase/Protein-tyrosine sulfotransferase [PTHR12812] (6-195)
  IPR027417 P-loop containing nucleoside triphosphate hydrolase [G3DSA:3.40.50.300] (20-171)